Protein AF-A0A9E3NYI4-F1 (afdb_monomer_lite)

Radius of gyration: 29.71 Å; chains: 1; bounding box: 42×66×108 Å

Sequence (270 aa):
MGDVYQSSAKAARLYQGEVLSNVIERSAPWIRAEGDEGEFGLDEVVHPYAVIISQDCDLEQDARARSTPMDPAKRENATLRYVLIVVASEFEKATGFGGSDIKRRAKQNKDERFQFLAPVPAEDDALTVGVVPLVLDFKRFFSYRTDELLKAIERAETKRRTRLLSPYVEHLSDRFAFFFQRIGLPRDHHDIADGRGQPSTAGASATPKPGDGDAGTAKSPGTTIPAQTIRPTTTPGAPASPETPATTASAMGGVPESPRQDGDKDAPGS

Foldseek 3Di:
DDDFKAAPQDDLWDAQQWKKAFDWDWAFPPDDDPPPPDDRDTDIDTFRMKGWHPHRVLRVQQSVLVPDDDDPVVSVVRHDFWTKMFGKDQLVPDDDQPDPVSSVCLCVVNDLQKHKDDKAALNRWSNSPTGHIMMTGLVRMDIDGRVVVVVCCVVVSMDTTIGGDPPVSVVVNVSSVVSVPDDPDPDDPVVVVVPPPPPPPPDDDDDDDDDDDDDDDDDDDDDDDDDDDDDDDDDDDDDDDDDDDDDDDDDDDDDDDDDDDPDDDDDDDD

Secondary structure (DSSP, 8-state):
----EEE-TT-SS--TTEEEEEEEEEE--S-PPTT-----PPEEEEEEEEEE-S-HHHHHHHHHHHHS---HHHHHHHS-SEEEEEEEEETTT----SSHHHHHHHHTT-STTEEEEPPBPSTTSTTSS-B--EEEEEEEEEEEEHHHHHHHHHTTSSEEEEEEPTTHHHHHHHHHHHHHS----SS-THHHHT------------PPPP--------------PPP------PPPPPPPPPPPPP-------PPP-PPP----------

Structure (mmCIF, N/CA/C/O backbone):
data_AF-A0A9E3NYI4-F1
#
_entry.id   AF-A0A9E3NYI4-F1
#
loop_
_atom_site.group_PDB
_atom_site.id
_atom_site.type_symbol
_atom_site.label_atom_id
_atom_site.label_alt_id
_atom_site.label_comp_id
_atom_site.label_asym_id
_atom_site.label_entity_id
_atom_site.label_seq_id
_atom_site.pdbx_PDB_ins_code
_atom_site.Cartn_x
_atom_site.Cartn_y
_atom_site.Cartn_z
_atom_site.occupancy
_atom_site.B_iso_or_equiv
_atom_site.auth_seq_id
_atom_site.auth_comp_id
_atom_site.auth_asym_id
_atom_site.auth_atom_id
_atom_site.pdbx_PDB_model_num
ATOM 1 N N . MET A 1 1 ? -13.274 20.354 -5.767 1.00 52.69 1 MET A N 1
ATOM 2 C CA . MET A 1 1 ? -12.742 19.616 -4.601 1.00 52.69 1 MET A CA 1
ATOM 3 C C . MET A 1 1 ? -11.605 18.793 -5.174 1.00 52.69 1 MET A C 1
ATOM 5 O O . MET A 1 1 ? -11.856 18.184 -6.199 1.00 52.69 1 MET A O 1
ATOM 9 N N . GLY A 1 2 ? -10.369 18.931 -4.686 1.00 63.38 2 GLY A N 1
ATOM 10 C CA . GLY A 1 2 ? -9.226 18.261 -5.321 1.00 63.38 2 GLY A CA 1
ATOM 11 C C . GLY A 1 2 ? -9.397 16.745 -5.301 1.00 63.38 2 GLY A C 1
ATOM 12 O O . GLY A 1 2 ? -9.908 16.213 -4.313 1.00 63.38 2 GLY A O 1
ATOM 13 N N . ASP A 1 3 ? -9.004 16.083 -6.385 1.00 89.75 3 ASP A N 1
ATOM 14 C CA . ASP A 1 3 ? -9.096 14.632 -6.501 1.00 89.75 3 ASP A CA 1
ATOM 15 C C . ASP A 1 3 ? -8.161 13.996 -5.457 1.00 89.75 3 ASP A C 1
ATOM 17 O O . ASP A 1 3 ? -6.963 14.276 -5.418 1.00 89.75 3 ASP A O 1
ATOM 21 N N . VAL A 1 4 ? -8.718 13.191 -4.547 1.00 96.88 4 VAL A N 1
ATOM 22 C CA . VAL A 1 4 ? -7.948 12.469 -3.509 1.00 96.88 4 VAL A CA 1
ATOM 23 C C . VAL A 1 4 ? -7.304 11.218 -4.101 1.00 96.88 4 VAL A C 1
ATOM 25 O O . VAL A 1 4 ? -6.215 10.806 -3.695 1.00 96.88 4 VAL A O 1
ATOM 28 N N . TYR A 1 5 ? -8.007 10.616 -5.054 1.00 97.62 5 TYR A N 1
ATOM 29 C CA . TYR A 1 5 ? -7.720 9.316 -5.623 1.00 97.62 5 TYR A CA 1
ATOM 30 C C . TYR A 1 5 ? -7.599 9.411 -7.140 1.00 97.62 5 TYR A C 1
ATOM 32 O O . TYR A 1 5 ? -8.135 10.319 -7.768 1.00 97.62 5 TYR A O 1
ATOM 40 N N . GLN A 1 6 ? -6.893 8.452 -7.728 1.00 96.62 6 GLN A N 1
ATOM 41 C CA . GLN A 1 6 ? -6.860 8.243 -9.168 1.00 96.62 6 GLN A CA 1
ATOM 42 C C . GLN A 1 6 ? -6.809 6.751 -9.478 1.00 96.62 6 GLN A C 1
ATOM 44 O O . GLN A 1 6 ? -6.029 6.010 -8.882 1.00 96.62 6 GLN A O 1
ATOM 49 N N . SER A 1 7 ? -7.586 6.323 -10.471 1.00 96.75 7 SER A N 1
ATOM 50 C CA . SER A 1 7 ? -7.584 4.941 -10.953 1.00 96.75 7 SER A CA 1
ATOM 51 C C . SER A 1 7 ? -6.191 4.443 -11.361 1.00 96.75 7 SER A C 1
ATOM 53 O O . SER A 1 7 ? -5.444 5.123 -12.070 1.00 96.75 7 SER A O 1
ATOM 55 N N . SER A 1 8 ? -5.870 3.206 -10.968 1.00 95.12 8 SER A N 1
ATOM 56 C CA . SER A 1 8 ? -4.595 2.535 -11.277 1.00 95.12 8 SER A CA 1
ATOM 57 C C . SER A 1 8 ? -4.632 1.629 -12.519 1.00 95.12 8 SER A C 1
ATOM 59 O O . SER A 1 8 ? -3.673 0.899 -12.777 1.00 95.12 8 SER A O 1
ATOM 61 N N . ALA A 1 9 ? -5.718 1.640 -13.303 1.00 81.75 9 ALA A N 1
ATOM 62 C CA . ALA A 1 9 ? -6.036 0.603 -14.299 1.00 81.75 9 ALA A CA 1
ATOM 63 C C . ALA A 1 9 ? -4.971 0.349 -15.387 1.00 81.75 9 ALA A C 1
ATOM 65 O O . ALA A 1 9 ? -4.998 -0.694 -16.036 1.00 81.75 9 ALA A O 1
ATOM 66 N N . LYS A 1 10 ? -4.057 1.296 -15.632 1.00 69.50 10 LYS A N 1
ATOM 67 C CA . LYS A 1 10 ? -3.092 1.249 -16.750 1.00 69.50 10 LYS A CA 1
ATOM 68 C C . LYS A 1 10 ? -1.695 1.731 -16.378 1.00 69.50 10 LYS A C 1
ATOM 70 O O . LYS A 1 10 ? -0.932 2.176 -17.232 1.00 69.50 10 LYS A O 1
ATOM 75 N N . ALA A 1 11 ? -1.367 1.722 -15.096 1.00 76.25 11 ALA A N 1
ATOM 76 C CA . ALA A 1 11 ? -0.120 2.314 -14.661 1.00 76.25 11 ALA A CA 1
ATOM 77 C C . ALA A 1 11 ? 1.082 1.436 -15.077 1.00 76.25 11 ALA A C 1
ATOM 79 O O . ALA A 1 11 ? 1.126 0.245 -14.786 1.00 76.25 11 ALA A O 1
ATOM 80 N N . ALA A 1 12 ? 2.083 2.025 -15.731 1.00 84.94 12 ALA A N 1
ATOM 81 C CA . ALA A 1 12 ? 3.267 1.292 -16.199 1.00 84.94 12 ALA A CA 1
ATOM 82 C C . ALA A 1 12 ? 4.204 0.839 -15.059 1.00 84.94 12 ALA A C 1
ATOM 84 O O . ALA A 1 12 ? 5.065 -0.012 -15.258 1.00 84.94 12 ALA A O 1
ATOM 85 N N . ARG A 1 13 ? 4.039 1.418 -13.866 1.00 95.81 13 ARG A N 1
ATOM 86 C CA . ARG A 1 13 ? 4.834 1.146 -12.664 1.00 95.81 13 ARG A CA 1
ATOM 87 C C . ARG A 1 13 ? 3.963 1.127 -11.421 1.00 95.81 13 ARG A C 1
ATOM 89 O O . ARG A 1 13 ? 2.829 1.595 -11.482 1.00 95.81 13 ARG A O 1
ATOM 96 N N . LEU A 1 14 ? 4.502 0.641 -10.309 1.00 98.12 14 LEU A N 1
ATOM 97 C CA . LEU A 1 14 ? 3.909 0.807 -8.981 1.00 98.12 14 LEU A CA 1
ATOM 98 C C . LEU A 1 14 ? 4.049 2.264 -8.509 1.00 98.12 14 LEU A C 1
ATOM 100 O O . LEU A 1 14 ? 4.991 2.955 -8.909 1.00 98.12 14 LEU A O 1
ATOM 104 N N . TYR A 1 15 ? 3.125 2.717 -7.660 1.00 98.31 15 TYR A N 1
ATOM 105 C CA . TYR A 1 15 ? 3.142 4.062 -7.071 1.00 98.31 15 TYR A CA 1
ATOM 106 C C . TYR A 1 15 ? 3.081 4.013 -5.549 1.00 98.31 15 TYR A C 1
ATOM 108 O O . TYR A 1 15 ? 2.456 3.125 -4.967 1.00 98.31 15 TYR A O 1
ATOM 116 N N . GLN A 1 16 ? 3.680 5.009 -4.901 1.00 98.38 16 GLN A N 1
ATOM 117 C CA . GLN A 1 16 ? 3.457 5.217 -3.475 1.00 98.38 16 GLN A CA 1
ATOM 118 C C . GLN A 1 16 ? 1.979 5.563 -3.224 1.00 98.38 16 GLN A C 1
ATOM 120 O O . GLN A 1 16 ? 1.354 6.282 -4.003 1.00 98.38 16 GLN A O 1
ATOM 125 N N . GLY A 1 17 ? 1.401 5.032 -2.147 1.00 98.44 17 GLY A N 1
ATOM 126 C CA . GLY A 1 17 ? -0.011 5.229 -1.812 1.00 98.44 17 GLY A CA 1
ATOM 127 C C . GLY A 1 17 ? -0.979 4.457 -2.712 1.00 98.44 17 GLY A C 1
ATOM 128 O O . GLY A 1 17 ? -2.180 4.726 -2.694 1.00 98.44 17 GLY A O 1
ATOM 129 N N . GLU A 1 18 ? -0.480 3.513 -3.508 1.00 98.69 18 GLU A N 1
ATOM 130 C CA . GLU A 1 18 ? -1.311 2.658 -4.340 1.00 98.69 18 GLU A CA 1
ATOM 131 C C . GLU A 1 18 ? -2.004 1.561 -3.529 1.00 98.69 18 GLU A C 1
ATOM 133 O O . GLU A 1 18 ? -1.357 0.798 -2.813 1.00 98.69 18 GLU A O 1
ATOM 138 N N . VAL A 1 19 ? -3.323 1.466 -3.693 1.00 98.62 19 VAL A N 1
ATOM 139 C CA . VAL A 1 19 ? -4.188 0.448 -3.107 1.00 98.62 19 VAL A CA 1
ATOM 140 C C . VAL A 1 19 ? -4.259 -0.760 -4.037 1.00 98.62 19 VAL A C 1
ATOM 142 O O . VAL A 1 19 ? -4.701 -0.676 -5.188 1.00 98.62 19 VAL A O 1
ATOM 145 N N . LEU A 1 20 ? -3.881 -1.910 -3.493 1.00 98.69 20 LEU A N 1
ATOM 146 C CA . LEU A 1 20 ? -4.006 -3.225 -4.104 1.00 98.69 20 LEU A CA 1
ATOM 147 C C . LEU A 1 20 ? -5.075 -4.037 -3.370 1.00 98.69 20 LEU A C 1
ATOM 149 O O . LEU A 1 20 ? -5.299 -3.844 -2.175 1.00 98.69 20 LEU A O 1
ATOM 153 N N . SER A 1 21 ? -5.708 -4.975 -4.067 1.00 98.56 21 SER A N 1
ATOM 154 C CA . SER A 1 21 ? -6.565 -5.998 -3.461 1.00 98.56 21 SER A CA 1
ATOM 155 C C . SER A 1 21 ? -6.079 -7.401 -3.792 1.00 98.56 21 SER A C 1
ATOM 157 O O . SER A 1 21 ? -5.538 -7.609 -4.880 1.00 98.56 21 SER A O 1
ATOM 159 N N . ASN A 1 22 ? -6.337 -8.347 -2.886 1.00 98.38 22 ASN A N 1
ATOM 160 C CA . ASN A 1 22 ? -5.893 -9.744 -2.968 1.00 98.38 22 ASN A CA 1
ATOM 161 C C . ASN A 1 22 ? -4.361 -9.869 -3.042 1.00 98.38 22 ASN A C 1
ATOM 163 O O . ASN A 1 22 ? -3.811 -10.461 -3.970 1.00 98.38 22 ASN A O 1
ATOM 167 N N . VAL A 1 23 ? -3.658 -9.266 -2.081 1.00 98.38 23 VAL A N 1
ATOM 168 C CA . VAL A 1 23 ? -2.198 -9.408 -1.962 1.00 98.38 23 VAL A CA 1
ATOM 169 C C . VAL A 1 23 ? -1.896 -10.664 -1.151 1.00 98.38 23 VAL A C 1
ATOM 171 O O . VAL A 1 23 ? -2.407 -10.803 -0.043 1.00 98.38 23 VAL A O 1
ATOM 174 N N . ILE A 1 24 ? -1.081 -11.572 -1.689 1.00 98.00 24 ILE A N 1
ATOM 175 C CA . ILE A 1 24 ? -0.762 -12.858 -1.052 1.00 98.00 24 ILE A CA 1
ATOM 176 C C . ILE A 1 24 ? 0.604 -12.760 -0.375 1.00 98.00 24 ILE A C 1
ATOM 178 O O . ILE A 1 24 ? 1.637 -12.780 -1.036 1.00 98.00 24 ILE A O 1
ATOM 182 N N . GLU A 1 25 ? 0.624 -12.648 0.948 1.00 96.56 25 GLU A N 1
ATOM 183 C CA . GLU A 1 25 ? 1.857 -12.739 1.725 1.00 96.56 25 GLU A CA 1
ATOM 184 C C . GLU A 1 25 ? 2.241 -14.210 1.895 1.00 96.56 25 GLU A C 1
ATOM 186 O O . GLU A 1 25 ? 1.442 -15.008 2.382 1.00 96.56 25 GLU A O 1
ATOM 191 N N . ARG A 1 26 ? 3.465 -14.566 1.496 1.00 93.81 26 ARG A N 1
ATOM 192 C CA . ARG A 1 26 ? 4.038 -15.897 1.720 1.00 93.81 26 ARG A CA 1
ATOM 193 C C . ARG A 1 26 ? 5.094 -15.800 2.804 1.00 93.81 26 ARG A C 1
ATOM 195 O O . ARG A 1 26 ? 6.063 -15.058 2.645 1.00 93.81 26 ARG A O 1
ATOM 202 N N . SER A 1 27 ? 4.930 -16.557 3.879 1.00 90.38 27 SER A N 1
ATOM 203 C CA . SER A 1 27 ? 5.895 -16.607 4.976 1.00 90.38 27 SER A CA 1
ATOM 204 C C . SER A 1 27 ? 6.292 -18.046 5.279 1.00 90.38 27 SER A C 1
ATOM 206 O O . SER A 1 27 ? 5.476 -18.959 5.186 1.00 90.38 27 SER A O 1
ATOM 208 N N . ALA A 1 28 ? 7.564 -18.259 5.606 1.00 86.19 28 ALA A N 1
ATOM 209 C CA . ALA A 1 28 ? 8.011 -19.544 6.120 1.00 86.19 28 ALA A CA 1
ATOM 210 C C . ALA A 1 28 ? 7.784 -19.575 7.643 1.00 86.19 28 ALA A C 1
ATOM 212 O O . ALA A 1 28 ? 8.118 -18.589 8.314 1.00 86.19 28 ALA A O 1
ATOM 213 N N . PRO A 1 29 ? 7.264 -20.676 8.210 1.00 80.88 29 PRO A N 1
ATOM 214 C CA . PRO A 1 29 ? 7.127 -20.807 9.654 1.00 80.88 29 PRO A CA 1
ATOM 215 C C . PRO A 1 29 ? 8.505 -20.721 10.328 1.00 80.88 29 PRO A C 1
ATOM 217 O O . PRO A 1 29 ? 9.466 -21.369 9.916 1.00 80.88 29 PRO A O 1
ATOM 220 N N . TRP A 1 30 ? 8.604 -19.885 11.366 1.00 70.75 30 TRP A N 1
ATOM 221 C CA . TRP A 1 30 ? 9.880 -19.487 11.984 1.00 70.75 30 TRP A CA 1
ATOM 222 C C . TRP A 1 30 ? 10.557 -20.588 12.813 1.00 70.75 30 TRP A C 1
ATOM 224 O O . TRP A 1 30 ? 11.744 -20.487 13.112 1.00 70.75 30 TRP A O 1
ATOM 234 N N . ILE A 1 31 ? 9.819 -21.620 13.230 1.00 71.50 31 ILE A N 1
ATOM 235 C CA . ILE A 1 31 ? 10.326 -22.670 14.118 1.00 71.50 31 ILE A CA 1
ATOM 236 C C . ILE A 1 31 ? 9.797 -24.014 13.632 1.00 71.50 31 ILE A C 1
ATOM 238 O O . ILE A 1 31 ? 8.591 -24.252 13.656 1.00 71.50 31 ILE A O 1
ATOM 242 N N . ARG A 1 32 ? 10.711 -24.909 13.249 1.00 64.06 32 ARG A N 1
ATOM 243 C CA . ARG A 1 32 ? 10.443 -26.347 13.287 1.00 64.06 32 ARG A CA 1
ATOM 244 C C . ARG A 1 32 ? 10.808 -26.864 14.666 1.00 64.06 32 ARG A C 1
ATOM 246 O O . ARG A 1 32 ? 11.840 -26.477 15.215 1.00 64.06 32 ARG A O 1
ATOM 253 N N . ALA A 1 33 ? 9.980 -27.746 15.213 1.00 67.62 33 ALA A N 1
ATOM 254 C CA . ALA A 1 33 ? 10.455 -28.603 16.284 1.00 67.62 33 ALA A CA 1
ATOM 255 C C . ALA A 1 33 ? 11.594 -29.477 15.731 1.00 67.62 33 ALA A C 1
ATOM 257 O O . ALA A 1 33 ? 11.547 -29.923 14.581 1.00 67.62 33 ALA A O 1
ATOM 258 N N . GLU A 1 34 ? 12.635 -29.683 16.531 1.00 73.38 34 GLU A N 1
ATOM 259 C CA . GLU A 1 34 ? 13.742 -30.573 16.184 1.00 73.38 34 GLU A CA 1
ATOM 260 C C . GLU A 1 34 ? 13.172 -31.974 15.872 1.00 73.38 34 GLU A C 1
ATOM 262 O O . GLU A 1 34 ? 12.470 -32.552 16.702 1.00 73.38 34 GLU A O 1
ATOM 267 N N . GLY A 1 35 ? 13.405 -32.486 14.656 1.00 74.69 35 GLY A N 1
ATOM 268 C CA . GLY A 1 35 ? 12.874 -33.777 14.190 1.00 74.69 35 GLY A CA 1
ATOM 269 C C . GLY A 1 35 ? 11.664 -33.718 13.247 1.00 74.69 35 GLY A C 1
ATOM 270 O O . GLY A 1 35 ? 11.184 -34.770 12.831 1.00 74.69 35 GLY A O 1
ATOM 271 N N . ASP A 1 36 ? 11.179 -32.529 12.873 1.00 75.19 36 ASP A N 1
ATOM 272 C CA . ASP A 1 36 ? 10.127 -32.403 11.858 1.00 75.19 36 ASP A CA 1
ATOM 273 C C . ASP A 1 36 ? 10.714 -32.505 10.431 1.00 75.19 36 ASP A C 1
ATOM 275 O O . ASP A 1 36 ? 11.160 -31.518 9.830 1.00 75.19 36 ASP A O 1
ATOM 279 N N . GLU A 1 37 ? 10.755 -33.735 9.903 1.00 73.56 37 GLU A N 1
ATOM 280 C CA . GLU A 1 37 ? 11.173 -34.063 8.527 1.00 73.56 37 GLU A CA 1
ATOM 281 C C . GLU A 1 37 ? 10.133 -33.663 7.456 1.00 73.56 37 GLU A C 1
ATOM 283 O O . GLU A 1 37 ? 10.318 -33.962 6.277 1.00 73.56 37 GLU A O 1
ATOM 288 N N . GLY A 1 38 ? 9.042 -32.977 7.826 1.00 72.88 38 GLY A N 1
ATOM 289 C CA . GLY A 1 38 ? 8.001 -32.557 6.884 1.00 72.88 38 GLY A CA 1
ATOM 290 C C . GLY A 1 38 ? 8.502 -31.658 5.742 1.00 72.88 38 GLY A C 1
ATOM 291 O O . GLY A 1 38 ? 9.536 -30.987 5.844 1.00 72.88 38 GLY A O 1
ATOM 292 N N . GLU A 1 39 ? 7.752 -31.601 4.637 1.00 73.12 39 GLU A N 1
ATOM 293 C CA . GLU A 1 39 ? 8.003 -30.660 3.534 1.00 73.12 39 GLU A CA 1
ATOM 294 C C . GLU A 1 39 ? 7.946 -29.202 4.033 1.00 73.12 39 GLU A C 1
ATOM 296 O O . GLU A 1 39 ? 7.210 -28.868 4.965 1.00 73.12 39 GLU A O 1
ATOM 301 N N . PHE A 1 40 ? 8.767 -28.314 3.461 1.00 75.38 40 PHE A N 1
ATOM 302 C CA . PHE A 1 40 ? 8.725 -26.882 3.779 1.00 75.38 40 PHE A CA 1
ATOM 303 C C . PHE A 1 40 ? 7.420 -26.275 3.253 1.00 75.38 40 PHE A C 1
ATOM 305 O O . PHE A 1 40 ? 7.355 -25.812 2.117 1.00 75.38 40 PHE A O 1
ATOM 312 N N . GLY A 1 41 ? 6.379 -26.287 4.088 1.00 81.62 41 GLY A N 1
ATOM 313 C CA . GLY A 1 41 ? 5.152 -25.540 3.841 1.00 81.62 41 GLY A CA 1
ATOM 314 C C . GLY A 1 41 ? 5.418 -24.038 3.913 1.00 81.62 41 GLY A C 1
ATOM 315 O O . GLY A 1 41 ? 6.084 -23.561 4.833 1.00 81.62 41 GLY A O 1
ATOM 316 N N . LEU A 1 42 ? 4.911 -23.298 2.930 1.00 89.69 42 LEU A N 1
ATOM 317 C CA . LEU A 1 42 ? 4.785 -21.847 3.012 1.00 89.69 42 LEU A CA 1
ATOM 318 C C . LEU A 1 42 ? 3.388 -21.529 3.539 1.00 89.69 42 LEU A C 1
ATOM 320 O O . LEU A 1 42 ? 2.401 -22.016 2.989 1.00 89.69 42 LEU A O 1
ATOM 324 N N . ASP A 1 43 ? 3.314 -20.695 4.571 1.00 91.62 43 ASP A N 1
ATOM 325 C CA . ASP A 1 43 ? 2.053 -20.118 5.011 1.00 91.62 43 ASP A CA 1
ATOM 326 C C . ASP A 1 43 ? 1.678 -18.997 4.042 1.00 91.62 43 ASP A C 1
ATOM 328 O O . ASP A 1 43 ? 2.437 -18.039 3.856 1.00 91.62 43 ASP A O 1
ATOM 332 N N . GLU A 1 44 ? 0.508 -19.119 3.418 1.00 95.25 44 GLU A N 1
ATOM 333 C CA . GLU A 1 44 ? -0.063 -18.078 2.568 1.00 95.25 44 GLU A CA 1
ATOM 334 C C . GLU A 1 44 ? -1.155 -17.316 3.325 1.00 95.25 44 GLU A C 1
ATOM 336 O O . GLU A 1 44 ? -2.138 -17.891 3.797 1.00 95.25 44 GLU A O 1
ATOM 341 N N . VAL A 1 45 ? -1.008 -15.995 3.406 1.00 96.19 45 VAL A N 1
ATOM 342 C CA . VAL A 1 45 ? -2.000 -15.090 3.986 1.00 96.19 45 VAL A CA 1
ATOM 343 C C . VAL A 1 45 ? -2.502 -14.151 2.898 1.00 96.19 45 VAL A C 1
ATOM 345 O O . VAL A 1 45 ? -1.753 -13.341 2.354 1.00 96.19 45 VAL A O 1
ATOM 348 N N . VAL A 1 46 ? -3.795 -14.237 2.584 1.00 97.75 46 VAL A N 1
ATOM 349 C CA . VAL A 1 46 ? -4.434 -13.338 1.617 1.00 97.75 46 VAL A CA 1
ATOM 350 C C . VAL A 1 46 ? -4.923 -12.083 2.330 1.00 97.75 46 VAL A C 1
ATOM 352 O O . VAL A 1 46 ? -5.839 -12.130 3.153 1.00 97.75 46 VAL A O 1
ATOM 355 N N . HIS A 1 47 ? -4.348 -10.940 1.972 1.00 97.94 47 HIS A N 1
ATOM 356 C CA . HIS A 1 47 ? -4.777 -9.629 2.444 1.00 97.94 47 HIS A CA 1
ATOM 357 C C . HIS A 1 47 ? -5.822 -9.048 1.485 1.00 97.94 47 HIS A C 1
ATOM 359 O O . HIS A 1 47 ? -5.508 -8.820 0.310 1.00 97.94 47 HIS A O 1
ATOM 365 N N . PRO A 1 48 ? -7.057 -8.764 1.953 1.00 97.81 48 PRO A N 1
ATOM 366 C CA . PRO A 1 48 ? -8.102 -8.197 1.102 1.00 97.81 48 PRO A CA 1
ATOM 367 C C . PRO A 1 48 ? -7.682 -6.874 0.465 1.00 97.81 48 PRO A C 1
ATOM 369 O O . PRO A 1 48 ? -7.983 -6.636 -0.702 1.00 97.81 48 PRO A O 1
ATOM 372 N N . TYR A 1 49 ? -6.952 -6.053 1.225 1.00 98.62 49 TYR A N 1
ATOM 373 C CA . TYR A 1 49 ? -6.383 -4.795 0.772 1.00 98.62 49 TYR A CA 1
ATOM 374 C C . TYR A 1 49 ? -4.971 -4.606 1.317 1.00 98.62 49 TYR A C 1
ATOM 376 O O . TYR A 1 49 ? -4.656 -5.006 2.439 1.00 98.62 49 TYR A O 1
ATOM 384 N N . ALA A 1 50 ? -4.134 -3.936 0.537 1.00 98.56 50 ALA A N 1
ATOM 385 C CA . ALA A 1 50 ? -2.824 -3.492 0.978 1.00 98.56 50 ALA A CA 1
ATOM 386 C C . ALA A 1 50 ? -2.438 -2.191 0.266 1.00 98.56 50 ALA A C 1
ATOM 388 O O . ALA A 1 50 ? -2.962 -1.899 -0.810 1.00 98.56 50 ALA A O 1
ATOM 389 N N . VAL A 1 51 ? -1.543 -1.410 0.868 1.00 98.75 51 VAL A N 1
ATOM 390 C CA . VAL A 1 51 ? -1.084 -0.128 0.323 1.00 98.75 51 VAL A CA 1
ATOM 391 C C . VAL A 1 51 ? 0.431 -0.115 0.202 1.00 98.75 51 VAL A C 1
ATOM 393 O O . VAL A 1 51 ? 1.132 -0.456 1.155 1.00 98.75 51 VAL A O 1
ATOM 396 N N . ILE A 1 52 ? 0.937 0.294 -0.960 1.00 98.75 52 ILE A N 1
ATOM 397 C CA . ILE A 1 52 ? 2.375 0.462 -1.196 1.00 98.75 52 ILE A CA 1
ATOM 398 C C . ILE A 1 52 ? 2.860 1.730 -0.489 1.00 98.75 52 ILE A C 1
ATOM 400 O O . ILE A 1 52 ? 2.321 2.813 -0.707 1.00 98.75 52 ILE A O 1
ATOM 404 N N . ILE A 1 53 ? 3.895 1.603 0.340 1.00 98.56 53 ILE A N 1
ATOM 405 C CA . ILE A 1 53 ? 4.492 2.715 1.099 1.00 98.56 53 ILE A CA 1
ATOM 406 C C . ILE A 1 53 ? 5.913 3.056 0.640 1.00 98.56 53 ILE A C 1
ATOM 408 O O . ILE A 1 53 ? 6.392 4.147 0.951 1.00 98.56 53 ILE A O 1
ATOM 412 N N . SER A 1 54 ? 6.568 2.176 -0.128 1.00 98.50 54 SER A N 1
ATOM 413 C CA . SER A 1 54 ? 7.851 2.483 -0.778 1.00 98.50 54 SER A CA 1
ATOM 414 C C . SER A 1 54 ? 7.826 3.850 -1.464 1.00 98.50 54 SER A C 1
ATOM 416 O O . SER A 1 54 ? 6.826 4.211 -2.084 1.00 98.50 54 SER A O 1
ATOM 418 N N . GLN A 1 55 ? 8.930 4.590 -1.346 1.00 97.56 55 GLN A N 1
ATOM 419 C CA . GLN A 1 55 ? 9.044 5.946 -1.877 1.00 97.56 55 GLN A CA 1
ATOM 420 C C . GLN A 1 55 ? 8.857 5.960 -3.395 1.00 97.56 55 GLN A C 1
ATOM 422 O O . GLN A 1 55 ? 9.367 5.093 -4.106 1.00 97.56 55 GLN A O 1
ATOM 427 N N . ASP A 1 56 ? 8.138 6.964 -3.900 1.00 97.75 56 ASP A N 1
ATOM 428 C CA . ASP A 1 56 ? 7.785 7.015 -5.320 1.00 97.75 56 ASP A CA 1
ATOM 429 C C . ASP A 1 56 ? 9.015 7.139 -6.238 1.00 97.75 56 ASP A C 1
ATOM 431 O O . ASP A 1 56 ? 9.022 6.560 -7.323 1.00 97.75 56 ASP A O 1
ATOM 435 N N . CYS A 1 57 ? 10.082 7.811 -5.783 1.00 97.69 57 CYS A N 1
ATOM 436 C CA . CYS A 1 57 ? 11.344 7.916 -6.520 1.00 97.69 57 CYS A CA 1
ATOM 437 C C . CYS A 1 57 ? 12.024 6.555 -6.728 1.00 97.69 57 CYS A C 1
ATOM 439 O O . CYS A 1 57 ? 12.502 6.275 -7.828 1.00 97.69 57 CYS A O 1
ATOM 441 N N . ASP A 1 58 ? 12.005 5.686 -5.713 1.00 98.12 58 ASP A N 1
ATOM 442 C CA . ASP A 1 58 ? 12.590 4.345 -5.791 1.00 98.12 58 ASP A CA 1
ATOM 443 C C . ASP A 1 58 ? 11.776 3.457 -6.736 1.00 98.12 58 ASP A C 1
ATOM 445 O O . ASP A 1 58 ? 12.333 2.724 -7.554 1.00 98.12 58 ASP A O 1
ATOM 449 N N . LEU A 1 59 ? 10.443 3.553 -6.665 1.00 98.25 59 LEU A N 1
ATOM 450 C CA . LEU A 1 59 ? 9.526 2.825 -7.547 1.00 98.25 59 LEU A CA 1
ATOM 451 C C . LEU A 1 59 ? 9.660 3.273 -9.006 1.00 98.25 59 LEU A C 1
ATOM 453 O O . LEU A 1 59 ? 9.591 2.460 -9.930 1.00 98.25 59 LEU A O 1
ATOM 457 N N . GLU A 1 60 ? 9.853 4.570 -9.234 1.00 97.81 60 GLU A N 1
ATOM 458 C CA . GLU A 1 60 ? 10.102 5.102 -10.565 1.00 97.81 60 GLU A CA 1
ATOM 459 C C . GLU A 1 60 ? 11.458 4.642 -11.111 1.00 97.81 60 GLU A C 1
ATOM 461 O O . GLU A 1 60 ? 11.535 4.204 -12.262 1.00 97.81 60 GLU A O 1
ATOM 466 N N . GLN A 1 61 ? 12.517 4.695 -10.299 1.00 97.38 61 GLN A N 1
ATOM 467 C CA . GLN A 1 61 ? 13.836 4.194 -10.677 1.00 97.38 61 GLN A CA 1
ATOM 468 C C . GLN A 1 61 ? 13.796 2.695 -11.005 1.00 97.38 61 GLN A C 1
ATOM 470 O O . GLN A 1 61 ? 14.340 2.288 -12.033 1.00 97.38 61 GLN A O 1
ATOM 475 N N . ASP A 1 62 ? 13.105 1.890 -10.193 1.00 98.06 62 ASP A N 1
ATOM 476 C CA . ASP A 1 62 ? 12.906 0.460 -10.439 1.00 98.06 62 ASP A CA 1
ATOM 477 C C . ASP A 1 62 ? 12.231 0.211 -11.795 1.00 98.06 62 ASP A C 1
ATOM 479 O O . ASP A 1 62 ? 12.729 -0.568 -12.611 1.00 98.06 62 ASP A O 1
ATOM 483 N N . ALA A 1 63 ? 11.148 0.929 -12.095 1.00 97.56 63 ALA A N 1
ATOM 484 C CA . ALA A 1 63 ? 10.449 0.800 -13.370 1.00 97.56 63 ALA A CA 1
ATOM 485 C C . ALA A 1 63 ? 11.332 1.170 -14.575 1.00 97.56 63 ALA A C 1
ATOM 487 O O . ALA A 1 63 ? 11.332 0.472 -15.598 1.00 97.56 63 ALA A O 1
ATOM 488 N N . ARG A 1 64 ? 12.130 2.241 -14.456 1.00 97.38 64 ARG A N 1
ATOM 489 C CA . ARG A 1 64 ? 13.109 2.629 -15.486 1.00 97.38 64 ARG A CA 1
ATOM 490 C C . ARG A 1 64 ? 14.183 1.554 -15.666 1.00 97.38 64 ARG A C 1
ATOM 492 O O . ARG A 1 64 ? 14.502 1.193 -16.799 1.00 97.38 64 ARG A O 1
ATOM 499 N N . ALA A 1 65 ? 14.702 0.989 -14.578 1.00 96.88 65 ALA A N 1
ATOM 500 C CA . ALA A 1 65 ? 15.708 -0.069 -14.630 1.00 96.88 65 ALA A CA 1
ATOM 501 C C . ALA A 1 65 ? 15.174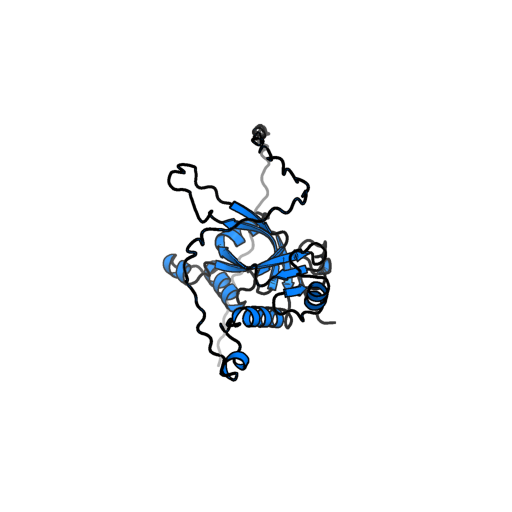 -1.367 -15.266 1.00 96.88 65 ALA A C 1
ATOM 503 O O . ALA A 1 65 ? 15.888 -2.033 -16.017 1.00 96.88 65 ALA A O 1
ATOM 504 N N . ARG A 1 66 ? 13.905 -1.716 -15.022 1.00 95.44 66 ARG A N 1
ATOM 505 C CA . ARG A 1 66 ? 13.261 -2.898 -15.623 1.00 95.44 66 ARG A CA 1
ATOM 506 C C . ARG A 1 66 ? 12.993 -2.746 -17.117 1.00 95.44 66 ARG A C 1
ATOM 508 O O . ARG A 1 66 ? 13.096 -3.728 -17.846 1.00 95.44 66 ARG A O 1
ATOM 515 N N . SER A 1 67 ? 12.660 -1.538 -17.566 1.00 95.50 67 SER A N 1
ATOM 516 C CA . SER A 1 67 ? 12.359 -1.247 -18.976 1.00 95.50 67 SER A CA 1
ATOM 517 C C . SER A 1 67 ? 13.604 -0.979 -19.826 1.00 95.50 67 SER A C 1
ATOM 519 O O . SER A 1 67 ? 13.568 -1.161 -21.041 1.00 95.50 67 SER A O 1
ATOM 521 N N . THR A 1 68 ? 14.723 -0.595 -19.208 1.00 96.56 68 THR A N 1
ATOM 522 C CA . THR A 1 68 ? 15.967 -0.296 -19.925 1.00 96.56 68 THR A CA 1
ATOM 523 C C . THR A 1 68 ? 16.762 -1.581 -20.226 1.00 96.56 68 THR A C 1
ATOM 525 O O . THR A 1 68 ? 17.040 -2.379 -19.317 1.00 96.56 68 THR A O 1
ATOM 528 N N . PRO A 1 69 ? 17.185 -1.811 -21.485 1.00 96.69 69 PRO A N 1
ATOM 529 C CA . PRO A 1 69 ? 18.132 -2.872 -21.813 1.00 96.69 69 PRO A CA 1
ATOM 530 C C . PRO A 1 69 ? 19.461 -2.641 -21.088 1.00 96.69 69 PRO A C 1
ATOM 532 O O . PRO A 1 69 ? 20.115 -1.618 -21.273 1.00 96.69 69 PRO A O 1
ATOM 535 N N . MET A 1 70 ? 19.864 -3.585 -20.243 1.00 96.19 70 MET A N 1
ATOM 536 C CA . MET A 1 70 ? 21.127 -3.522 -19.516 1.00 96.19 70 MET A CA 1
ATOM 537 C C . MET A 1 70 ? 21.626 -4.926 -19.192 1.00 96.19 70 MET A C 1
ATOM 539 O O . MET A 1 70 ? 20.859 -5.891 -19.224 1.00 96.19 70 MET A O 1
ATOM 543 N N . ASP A 1 71 ? 22.912 -5.014 -18.868 1.00 97.25 71 ASP A N 1
ATOM 544 C CA . ASP A 1 71 ? 23.540 -6.237 -18.377 1.00 97.25 71 ASP A CA 1
ATOM 545 C C . ASP A 1 71 ? 22.812 -6.780 -17.122 1.00 97.25 71 ASP A C 1
ATOM 547 O O . ASP A 1 71 ? 22.441 -5.979 -16.254 1.00 97.25 71 ASP A O 1
ATOM 551 N N . PRO A 1 72 ? 22.601 -8.107 -16.991 1.00 95.25 72 PRO A N 1
ATOM 552 C CA . PRO A 1 72 ? 21.875 -8.691 -15.863 1.00 95.25 72 PRO A CA 1
ATOM 553 C C . PRO A 1 72 ? 22.419 -8.306 -14.482 1.00 95.25 72 PRO A C 1
ATOM 555 O O . PRO A 1 72 ? 21.625 -8.009 -13.591 1.00 95.25 72 PRO A O 1
ATOM 558 N N . ALA A 1 73 ? 23.743 -8.235 -14.306 1.00 94.69 73 ALA A N 1
ATOM 559 C CA . ALA A 1 73 ? 24.340 -7.881 -13.018 1.00 94.69 73 ALA A CA 1
ATOM 560 C C . ALA A 1 73 ? 24.117 -6.399 -12.681 1.00 94.69 73 ALA A C 1
ATOM 562 O O . ALA A 1 73 ? 23.897 -6.030 -11.526 1.00 94.69 73 ALA A O 1
ATOM 563 N N . LYS A 1 74 ? 24.116 -5.524 -13.694 1.00 95.44 74 LYS A N 1
ATOM 564 C CA . LYS A 1 74 ? 23.728 -4.116 -13.508 1.00 95.44 74 LYS A CA 1
ATOM 565 C C . LYS A 1 74 ? 22.246 -3.984 -13.170 1.00 95.44 74 LYS A C 1
ATOM 567 O O . LYS A 1 74 ? 21.903 -3.183 -12.305 1.00 95.44 74 LYS A O 1
ATOM 572 N N . ARG A 1 75 ? 21.382 -4.783 -13.808 1.00 95.06 75 ARG A N 1
ATOM 573 C CA . ARG A 1 75 ? 19.938 -4.782 -13.539 1.00 95.06 75 ARG A CA 1
ATOM 574 C C . ARG A 1 75 ? 19.629 -5.158 -12.106 1.00 95.06 75 ARG A C 1
ATOM 576 O O . ARG A 1 75 ? 18.860 -4.451 -11.471 1.00 95.06 75 ARG A O 1
ATOM 583 N N . GLU A 1 76 ? 20.245 -6.218 -11.598 1.00 93.25 76 GLU A N 1
ATOM 584 C CA . GLU A 1 76 ? 20.017 -6.672 -10.226 1.00 93.25 76 GLU A CA 1
ATOM 585 C C . GLU A 1 76 ? 20.289 -5.561 -9.201 1.00 93.25 76 GLU A C 1
ATOM 587 O O . GLU A 1 76 ? 19.484 -5.355 -8.297 1.00 93.25 76 GLU A O 1
ATOM 592 N N . ASN A 1 77 ? 21.354 -4.780 -9.405 1.00 94.62 77 ASN A N 1
ATOM 593 C CA . ASN A 1 77 ? 21.705 -3.650 -8.541 1.00 94.62 77 ASN A CA 1
ATOM 594 C C . ASN A 1 77 ? 20.837 -2.399 -8.761 1.00 94.62 77 ASN A C 1
ATOM 596 O O . ASN A 1 77 ? 20.730 -1.563 -7.868 1.00 94.62 77 ASN A O 1
ATOM 600 N N . ALA A 1 78 ? 20.253 -2.238 -9.950 1.00 95.75 78 ALA A N 1
ATOM 601 C CA . ALA A 1 78 ? 19.441 -1.075 -10.304 1.00 95.75 78 ALA A CA 1
ATOM 602 C C . ALA A 1 78 ? 17.948 -1.246 -9.974 1.00 95.75 78 ALA A C 1
ATOM 604 O O . ALA A 1 78 ? 17.225 -0.254 -9.912 1.00 95.75 78 ALA A O 1
ATOM 605 N N . THR A 1 79 ? 17.477 -2.484 -9.794 1.00 97.56 79 THR A N 1
ATOM 606 C CA . THR A 1 79 ? 16.079 -2.783 -9.463 1.00 97.56 79 THR A CA 1
ATOM 607 C C . THR A 1 79 ? 15.843 -2.870 -7.963 1.00 97.56 79 THR A C 1
ATOM 609 O O . THR A 1 79 ? 16.649 -3.414 -7.210 1.00 97.56 79 THR A O 1
ATOM 612 N N . LEU A 1 80 ? 14.672 -2.417 -7.534 1.00 97.81 80 LEU A N 1
ATOM 613 C CA . LEU A 1 80 ? 14.198 -2.570 -6.173 1.00 97.81 80 LEU A CA 1
ATOM 614 C C . LEU A 1 80 ? 13.771 -4.026 -5.951 1.00 97.81 80 LEU A C 1
ATOM 616 O O . LEU A 1 80 ? 12.800 -4.506 -6.542 1.00 97.81 80 LEU A O 1
ATOM 620 N N . ARG A 1 81 ? 14.490 -4.744 -5.084 1.00 97.81 81 ARG A N 1
ATOM 621 C CA . ARG A 1 81 ? 14.216 -6.164 -4.803 1.00 97.81 81 ARG A CA 1
ATOM 622 C C . ARG A 1 81 ? 12.909 -6.381 -4.039 1.00 97.81 81 ARG A C 1
ATOM 624 O O . ARG A 1 81 ? 12.214 -7.362 -4.298 1.00 97.81 81 ARG A O 1
ATOM 631 N N . TYR A 1 82 ? 12.584 -5.472 -3.123 1.00 98.38 82 TYR A N 1
ATOM 632 C CA . TYR A 1 82 ? 11.380 -5.541 -2.304 1.00 98.38 82 TYR A CA 1
ATOM 633 C C . TYR A 1 82 ? 10.671 -4.193 -2.243 1.00 98.38 82 TYR A C 1
ATOM 635 O O . TYR A 1 82 ? 11.313 -3.168 -2.030 1.00 98.38 82 TYR A O 1
ATOM 643 N N . VAL A 1 83 ? 9.346 -4.217 -2.328 1.00 98.44 83 VAL A N 1
ATOM 644 C CA . VAL A 1 83 ? 8.492 -3.078 -1.986 1.00 98.44 83 VAL A CA 1
ATOM 645 C C . VAL A 1 83 ? 7.966 -3.216 -0.564 1.00 98.44 83 VAL A C 1
ATOM 647 O O . VAL A 1 83 ? 7.758 -4.323 -0.068 1.00 98.44 83 VAL A O 1
ATOM 650 N N . LEU A 1 84 ? 7.739 -2.085 0.092 1.00 98.50 84 LEU A N 1
ATOM 651 C CA . LEU A 1 84 ? 7.145 -2.013 1.416 1.00 98.50 84 LEU A CA 1
ATOM 652 C C . LEU A 1 84 ? 5.633 -1.870 1.292 1.00 98.50 84 LEU A C 1
ATOM 654 O O . LEU A 1 84 ? 5.145 -0.967 0.606 1.00 98.50 84 LEU A O 1
ATOM 658 N N . ILE A 1 85 ? 4.904 -2.747 1.972 1.00 98.56 85 ILE A N 1
ATOM 659 C CA . ILE A 1 85 ? 3.447 -2.803 1.935 1.00 98.56 85 ILE A CA 1
ATOM 660 C C . ILE A 1 85 ? 2.902 -2.701 3.355 1.00 98.56 85 ILE A C 1
ATOM 662 O O . ILE A 1 85 ? 3.388 -3.369 4.265 1.00 98.56 85 ILE A O 1
ATOM 666 N N . VAL A 1 86 ? 1.860 -1.893 3.535 1.00 98.62 86 VAL A N 1
ATOM 667 C CA . VAL A 1 86 ? 1.046 -1.862 4.754 1.00 98.62 86 VAL A CA 1
ATOM 668 C C . VAL A 1 86 ? -0.277 -2.566 4.494 1.00 98.62 86 VAL A C 1
ATOM 670 O O . VAL A 1 86 ? -0.960 -2.291 3.506 1.00 98.62 86 VAL A O 1
ATOM 673 N N . VAL A 1 87 ? -0.657 -3.466 5.398 1.00 98.38 87 VAL A N 1
ATOM 674 C CA . VAL A 1 87 ? -1.943 -4.161 5.343 1.00 98.38 87 VAL A CA 1
ATOM 675 C C . VAL A 1 87 ? -3.067 -3.167 5.613 1.00 98.38 87 VAL A C 1
ATOM 677 O O . VAL A 1 87 ? -3.031 -2.405 6.584 1.00 98.38 87 VAL A O 1
ATOM 680 N N . ALA A 1 88 ? -4.096 -3.216 4.771 1.00 98.31 88 ALA A N 1
ATOM 681 C CA . ALA A 1 88 ? -5.314 -2.448 4.945 1.00 98.31 88 ALA A CA 1
ATOM 682 C C . ALA A 1 88 ? -6.506 -3.380 5.183 1.00 98.31 88 ALA A C 1
ATOM 684 O O . ALA A 1 88 ? -6.560 -4.524 4.734 1.00 98.31 88 ALA A O 1
ATOM 685 N N . SER A 1 89 ? -7.486 -2.900 5.933 1.00 98.19 89 SER A N 1
ATOM 686 C CA . SER A 1 89 ? -8.728 -3.624 6.200 1.00 98.19 89 SER A CA 1
ATOM 687 C C . SER A 1 89 ? -9.911 -2.686 6.051 1.00 98.19 89 SER A C 1
ATOM 689 O O . SER A 1 89 ? -9.779 -1.478 6.240 1.00 98.19 89 SER A O 1
ATOM 691 N N . GLU A 1 90 ? -11.080 -3.233 5.728 1.00 98.25 90 GLU A N 1
ATOM 692 C CA . GLU A 1 90 ? -12.312 -2.447 5.730 1.00 98.25 90 GLU A CA 1
ATOM 693 C C . GLU A 1 90 ? -12.534 -1.874 7.133 1.00 98.25 90 GLU A C 1
ATOM 695 O O . GLU A 1 90 ? -12.547 -2.623 8.111 1.00 98.25 90 GLU A O 1
ATOM 700 N N . PHE A 1 91 ? -12.713 -0.559 7.246 1.00 98.06 91 PHE A N 1
ATOM 701 C CA . PHE A 1 91 ? -12.731 0.139 8.533 1.00 98.06 91 PHE A CA 1
ATOM 702 C C . PHE A 1 91 ? -13.769 -0.439 9.509 1.00 98.06 91 PHE A C 1
ATOM 704 O O . PHE A 1 91 ? -13.515 -0.539 10.711 1.00 98.06 91 PHE A O 1
ATOM 711 N N . GLU A 1 92 ? -14.932 -0.855 9.002 1.00 96.81 92 GLU A N 1
ATOM 712 C CA . GLU A 1 92 ? -15.991 -1.414 9.845 1.00 96.81 92 GLU A CA 1
ATOM 713 C C . GLU A 1 92 ? -15.735 -2.859 10.284 1.00 96.81 92 GLU A C 1
ATOM 715 O O . GLU A 1 92 ? -16.174 -3.237 11.369 1.00 96.81 92 GLU A O 1
ATOM 720 N N . LYS A 1 93 ? -14.987 -3.638 9.493 1.00 96.50 93 LYS A N 1
ATOM 721 C CA . LYS A 1 93 ? -14.636 -5.037 9.798 1.00 96.50 93 LYS A CA 1
ATOM 722 C C . LYS A 1 93 ? -13.290 -5.175 10.504 1.00 96.50 93 LYS A C 1
ATOM 724 O O . LYS A 1 93 ? -12.972 -6.250 11.006 1.00 96.50 93 LYS A O 1
ATOM 729 N N . ALA A 1 94 ? -12.485 -4.117 10.512 1.00 94.19 94 ALA A N 1
ATOM 730 C CA . ALA A 1 94 ? -11.170 -4.130 11.118 1.00 94.19 94 ALA A CA 1
ATOM 731 C C . ALA A 1 94 ? -11.267 -4.433 12.620 1.00 94.19 94 ALA A C 1
ATOM 733 O O . ALA A 1 94 ? -12.031 -3.820 13.370 1.00 94.19 94 ALA A O 1
ATOM 734 N N . THR A 1 95 ? -10.474 -5.410 13.046 1.00 92.00 95 THR A N 1
ATOM 735 C CA . THR A 1 95 ? -10.324 -5.826 14.439 1.00 92.00 95 THR A CA 1
ATOM 736 C C . THR A 1 95 ? -9.032 -5.245 15.018 1.00 92.00 95 THR A C 1
ATOM 738 O O . THR A 1 95 ? -8.242 -4.613 14.319 1.00 92.00 95 THR A O 1
ATOM 741 N N . GLY A 1 96 ? -8.808 -5.415 16.323 1.00 88.88 96 GLY A N 1
ATOM 742 C CA . GLY A 1 96 ? -7.576 -4.948 16.971 1.00 88.88 96 GLY A CA 1
ATOM 743 C C . GLY A 1 96 ? -7.582 -3.473 17.383 1.00 88.88 96 GLY A C 1
ATOM 744 O O . GLY A 1 96 ? -6.595 -2.995 17.944 1.00 88.88 96 GLY A O 1
ATOM 745 N N . PHE A 1 97 ? -8.697 -2.763 17.190 1.00 87.00 97 PHE A N 1
ATOM 746 C CA . PHE A 1 97 ? -8.948 -1.528 17.926 1.00 87.00 97 PHE A CA 1
ATOM 747 C C . PHE A 1 97 ? -9.130 -1.877 19.408 1.00 87.00 97 PHE A C 1
ATOM 749 O O . PHE A 1 97 ? -10.041 -2.624 19.758 1.00 87.00 97 PHE A O 1
ATOM 756 N N . GLY A 1 98 ? -8.299 -1.328 20.293 1.00 88.50 98 GLY A N 1
ATOM 757 C CA . GLY A 1 98 ? -8.415 -1.512 21.749 1.00 88.50 98 GLY A CA 1
ATOM 758 C C . GLY A 1 98 ? -9.594 -0.755 22.381 1.00 88.50 98 GLY A C 1
ATOM 759 O O . GLY A 1 98 ? -9.451 -0.208 23.467 1.00 88.50 98 GLY A O 1
ATOM 760 N N . GLY A 1 99 ? -10.731 -0.654 21.681 1.00 92.56 99 GLY A N 1
ATOM 761 C CA . GLY A 1 99 ? -11.940 0.044 22.122 1.00 92.56 99 GLY A CA 1
ATOM 762 C C . GLY A 1 99 ? -12.502 1.048 21.109 1.00 92.56 99 GLY A C 1
ATOM 763 O O . GLY A 1 99 ? -11.877 1.388 20.099 1.00 92.56 99 GLY A O 1
ATOM 764 N N . SER A 1 100 ? -13.706 1.549 21.401 1.00 93.94 100 SER A N 1
ATOM 765 C CA . SER A 1 100 ? -14.428 2.520 20.564 1.00 93.94 100 SER A CA 1
ATOM 766 C C . SER A 1 100 ? -13.726 3.877 20.473 1.00 93.94 100 SER A C 1
ATOM 768 O O . SER A 1 100 ? -13.792 4.521 19.426 1.00 93.94 100 SER A O 1
ATOM 770 N N . ASP A 1 101 ? -13.004 4.291 21.521 1.00 96.31 101 ASP A N 1
ATOM 771 C CA . ASP A 1 101 ? -12.220 5.530 21.503 1.00 96.31 101 ASP A CA 1
ATOM 772 C C . ASP A 1 101 ? -11.090 5.472 20.466 1.00 96.31 101 ASP A C 1
ATOM 774 O O . ASP A 1 101 ? -10.967 6.369 19.634 1.00 96.31 101 ASP A O 1
ATOM 778 N N . ILE A 1 102 ? -10.329 4.372 20.438 1.00 95.75 102 ILE A N 1
ATOM 779 C CA . ILE A 1 102 ? -9.254 4.168 19.457 1.00 95.75 102 ILE A CA 1
ATOM 780 C C . ILE A 1 102 ? -9.832 4.127 18.042 1.00 95.75 102 ILE A C 1
ATOM 782 O O . ILE A 1 102 ? -9.320 4.813 17.162 1.00 95.75 102 ILE A O 1
ATOM 786 N N . LYS A 1 103 ? -10.942 3.405 17.819 1.00 96.75 103 LYS A N 1
ATOM 787 C CA . LYS A 1 103 ? -11.617 3.374 16.507 1.00 96.75 103 LYS A CA 1
ATOM 788 C C . LYS A 1 103 ? -12.049 4.780 16.061 1.00 96.75 103 LYS A C 1
ATOM 790 O O . LYS A 1 103 ? -11.855 5.153 14.903 1.00 96.75 103 LYS A O 1
ATOM 795 N N . ARG A 1 104 ? -12.576 5.599 16.979 1.00 97.62 104 ARG A N 1
ATOM 796 C CA . ARG A 1 104 ? -12.940 7.002 16.721 1.00 97.62 104 ARG A CA 1
ATOM 797 C C . ARG A 1 104 ? -11.718 7.854 16.368 1.00 97.62 104 ARG A C 1
ATOM 799 O O . ARG A 1 104 ? -11.779 8.612 15.402 1.00 97.62 104 ARG A O 1
ATOM 806 N N . ARG A 1 105 ? -10.615 7.738 17.116 1.00 97.75 105 ARG A N 1
ATOM 807 C CA . ARG A 1 105 ? -9.367 8.466 16.827 1.00 97.75 105 ARG A CA 1
ATOM 808 C C . ARG A 1 105 ? -8.743 8.025 15.507 1.00 97.75 105 ARG A C 1
ATOM 810 O O . ARG A 1 105 ? -8.318 8.888 14.748 1.00 97.75 105 ARG A O 1
ATOM 817 N N . ALA A 1 106 ? -8.757 6.730 15.193 1.00 97.44 106 ALA A N 1
ATOM 818 C CA . ALA A 1 106 ? -8.297 6.197 13.914 1.00 97.44 106 ALA A CA 1
ATOM 819 C C . ALA A 1 106 ? -9.082 6.805 12.741 1.00 97.44 106 ALA A C 1
ATOM 821 O O . ALA A 1 106 ? -8.472 7.329 11.817 1.00 97.44 106 ALA A O 1
ATOM 822 N N . LYS A 1 107 ? -10.423 6.859 12.820 1.00 97.62 107 LYS A N 1
ATOM 823 C CA . LYS A 1 107 ? -11.272 7.514 11.800 1.00 97.62 107 LYS A CA 1
ATOM 824 C C . LYS A 1 107 ? -10.936 8.993 11.592 1.00 97.62 107 LYS A C 1
ATOM 826 O O . LYS A 1 107 ? -11.077 9.517 10.495 1.00 97.62 107 LYS A O 1
ATOM 831 N N . GLN A 1 108 ? -10.518 9.672 12.659 1.00 97.69 108 GLN A N 1
ATOM 832 C CA . GLN A 1 108 ? -10.113 11.078 12.638 1.00 97.69 108 GLN A CA 1
ATOM 833 C C . GLN A 1 108 ? -8.631 11.272 12.286 1.00 97.69 108 GLN A C 1
ATOM 835 O O . GLN A 1 108 ? -8.156 12.403 12.351 1.00 97.69 108 GLN A O 1
ATOM 840 N N . ASN A 1 109 ? -7.890 10.200 11.972 1.00 97.50 109 ASN A N 1
ATOM 841 C CA . ASN A 1 109 ? -6.438 10.232 11.803 1.00 97.50 109 ASN A CA 1
ATOM 842 C C . ASN A 1 109 ? -5.727 10.895 13.004 1.00 97.50 109 ASN A C 1
ATOM 844 O O . ASN A 1 109 ? -4.759 11.627 12.852 1.00 97.50 109 ASN A O 1
ATOM 848 N N . LYS A 1 110 ? -6.203 10.650 14.229 1.00 97.38 110 LYS A N 1
ATOM 849 C CA . LYS A 1 110 ? -5.602 11.145 15.485 1.00 97.38 110 LYS A CA 1
ATOM 850 C C . LYS A 1 110 ? -4.873 10.070 16.282 1.00 97.38 110 LYS A C 1
ATOM 852 O O . LYS A 1 110 ? -4.245 10.382 17.284 1.00 97.38 110 LYS A O 1
ATOM 857 N N . ASP A 1 111 ? -4.991 8.815 15.868 1.00 97.12 111 ASP A N 1
ATOM 858 C CA . ASP A 1 111 ? -4.206 7.724 16.434 1.00 97.12 111 ASP A CA 1
ATOM 859 C C . ASP A 1 111 ? -2.976 7.493 15.554 1.00 97.12 111 ASP A C 1
ATOM 861 O O . ASP A 1 111 ? -3.117 7.338 14.345 1.00 97.12 111 ASP A O 1
ATOM 865 N N . GLU A 1 112 ? -1.780 7.517 16.137 1.00 96.06 112 GLU A N 1
ATOM 866 C CA . GLU A 1 112 ? -0.507 7.436 15.404 1.00 96.06 112 GLU A CA 1
ATOM 867 C C . GLU A 1 112 ? -0.282 6.088 14.710 1.00 96.06 112 GLU A C 1
ATOM 869 O O . GLU A 1 112 ? 0.454 6.017 13.731 1.00 96.06 112 GLU A O 1
ATOM 874 N N . ARG A 1 113 ? -0.918 5.014 15.196 1.00 96.56 113 ARG A N 1
ATOM 875 C CA . ARG A 1 113 ? -0.771 3.668 14.631 1.00 96.56 113 ARG A CA 1
ATOM 876 C C . ARG A 1 113 ? -1.576 3.467 13.356 1.00 96.56 113 ARG A C 1
ATOM 878 O O . ARG A 1 113 ? -1.212 2.630 12.532 1.00 96.56 113 ARG A O 1
ATOM 885 N N . PHE A 1 114 ? -2.689 4.177 13.226 1.00 98.12 114 PHE A N 1
ATOM 886 C CA . PHE A 1 114 ? -3.662 3.925 12.176 1.00 98.12 114 PHE A CA 1
ATOM 887 C C . PHE A 1 114 ? -3.727 5.081 11.182 1.00 98.12 114 PHE A C 1
ATOM 889 O O . PHE A 1 114 ? -3.565 6.249 11.542 1.00 98.12 114 PHE A O 1
ATOM 896 N N . GLN A 1 115 ? -4.038 4.750 9.933 1.00 98.38 115 GLN A N 1
ATOM 897 C CA . GLN A 1 115 ? -4.403 5.722 8.908 1.00 98.38 115 GLN A CA 1
ATOM 898 C C . GLN A 1 115 ? -5.723 5.310 8.263 1.00 98.38 115 GLN A C 1
ATOM 900 O O . GLN A 1 115 ? -5.834 4.258 7.642 1.00 98.38 115 GLN A O 1
ATOM 905 N N . PHE A 1 116 ? -6.733 6.153 8.416 1.00 98.56 116 PHE A N 1
ATOM 906 C CA . PHE A 1 116 ? -8.023 6.037 7.761 1.00 98.56 116 PHE A CA 1
ATOM 907 C C . PHE A 1 116 ? -7.961 6.615 6.347 1.00 98.56 116 PHE A C 1
ATOM 909 O O . PHE A 1 116 ? -7.518 7.752 6.146 1.00 98.56 116 PHE A O 1
ATOM 916 N N . LEU A 1 117 ? -8.461 5.838 5.387 1.00 98.50 117 LEU A N 1
ATOM 917 C CA . LEU A 1 117 ? -8.699 6.255 4.012 1.00 98.50 117 LEU A CA 1
ATOM 918 C C . LEU A 1 117 ? -10.208 6.327 3.764 1.00 98.50 117 LEU A C 1
ATOM 920 O O . LEU A 1 117 ? -10.950 5.378 4.032 1.00 98.50 117 LEU A O 1
ATOM 924 N N . ALA A 1 118 ? -10.650 7.475 3.252 1.00 97.94 118 ALA A N 1
ATOM 925 C CA . ALA A 1 118 ? -12.030 7.703 2.836 1.00 97.94 118 ALA A CA 1
ATOM 926 C C . ALA A 1 118 ? -12.438 6.707 1.730 1.00 97.94 118 ALA A C 1
ATOM 928 O O . ALA A 1 118 ? -11.557 6.200 1.032 1.00 97.94 118 ALA A O 1
ATOM 929 N N . PRO A 1 119 ? -13.740 6.420 1.552 1.00 98.25 119 PRO A N 1
ATOM 930 C CA . PRO A 1 119 ? -14.175 5.546 0.468 1.00 98.25 119 PRO A CA 1
ATOM 931 C C . PRO A 1 119 ? -13.733 6.106 -0.891 1.00 98.25 119 PRO A C 1
ATOM 933 O O . PRO A 1 119 ? -13.729 7.321 -1.092 1.00 98.25 119 PRO A O 1
ATOM 936 N N . VAL A 1 120 ? -13.369 5.209 -1.803 1.00 98.19 120 VAL A N 1
ATOM 937 C CA . VAL A 1 120 ? -12.960 5.533 -3.173 1.00 98.19 120 VAL A CA 1
ATOM 938 C C . VAL A 1 120 ? -14.193 5.412 -4.069 1.00 98.19 120 VAL A C 1
ATOM 940 O O . VAL A 1 120 ? -14.811 4.338 -4.073 1.00 98.19 120 VAL A O 1
ATOM 943 N N . PRO A 1 121 ? -14.567 6.468 -4.809 1.00 97.25 121 PRO A N 1
ATOM 944 C CA . PRO A 1 121 ? -15.640 6.406 -5.796 1.00 97.25 121 PRO A CA 1
ATOM 945 C C . PRO A 1 121 ? -15.382 5.356 -6.886 1.00 97.25 121 PRO A C 1
ATOM 947 O O . PRO A 1 121 ? -14.253 4.910 -7.089 1.00 97.25 121 PRO A O 1
ATOM 950 N N . ALA A 1 122 ? -16.429 4.943 -7.599 1.00 97.12 122 ALA A N 1
ATOM 951 C CA . ALA A 1 122 ? -16.301 3.926 -8.642 1.00 97.12 122 ALA A CA 1
ATOM 952 C C . ALA A 1 122 ? -15.454 4.424 -9.825 1.00 97.12 122 ALA A C 1
ATOM 954 O O . ALA A 1 122 ? -14.673 3.665 -10.386 1.00 97.12 122 ALA A O 1
ATOM 955 N N . GLU A 1 123 ? -15.566 5.703 -10.167 1.00 96.25 123 GLU A N 1
ATOM 956 C CA . GLU A 1 123 ? -14.809 6.377 -11.221 1.00 96.25 123 GLU A CA 1
ATOM 957 C C . GLU A 1 123 ? -13.292 6.420 -10.961 1.00 96.25 123 GLU A C 1
ATOM 959 O O . GLU A 1 123 ? -12.504 6.360 -11.906 1.00 96.25 123 GLU A O 1
ATOM 964 N N . ASP A 1 124 ? -12.885 6.435 -9.690 1.00 97.06 124 ASP A N 1
ATOM 965 C CA . ASP A 1 124 ? -11.480 6.474 -9.266 1.00 97.06 124 ASP A CA 1
ATOM 966 C C . ASP A 1 124 ? -10.909 5.082 -8.956 1.00 97.06 124 ASP A C 1
ATOM 968 O O . ASP A 1 124 ? -9.738 4.942 -8.587 1.00 97.06 124 ASP A O 1
ATOM 972 N N . ASP A 1 125 ? -11.723 4.037 -9.100 1.00 97.56 125 ASP A N 1
ATOM 973 C CA . ASP A 1 125 ? -11.337 2.643 -8.933 1.00 97.56 125 ASP A CA 1
ATOM 974 C C . ASP A 1 125 ? -11.142 1.977 -10.299 1.00 97.56 125 ASP A C 1
ATOM 976 O O . ASP A 1 125 ? -12.026 1.959 -11.151 1.00 97.56 125 ASP A O 1
ATOM 980 N N . ALA A 1 126 ? -9.990 1.347 -10.502 1.00 97.06 126 ALA A N 1
ATOM 981 C CA . ALA A 1 126 ? -9.666 0.581 -11.700 1.00 97.06 126 ALA A CA 1
ATOM 982 C C . ALA A 1 126 ? -10.651 -0.557 -11.988 1.00 97.06 126 ALA A C 1
ATOM 984 O O . ALA A 1 126 ? -10.775 -0.974 -13.138 1.00 97.06 126 ALA A O 1
ATOM 985 N N . LEU A 1 127 ? -11.344 -1.059 -10.962 1.00 97.00 127 LEU A N 1
ATOM 986 C CA . LEU A 1 127 ? -12.382 -2.077 -11.116 1.00 97.00 127 LEU A CA 1
ATOM 987 C C . LEU A 1 127 ? -13.790 -1.495 -11.280 1.00 97.00 127 LEU A C 1
ATOM 989 O O . LEU A 1 127 ? -14.734 -2.263 -11.438 1.00 97.00 127 LEU A O 1
ATOM 993 N N . THR A 1 128 ? -13.954 -0.171 -11.268 1.00 97.19 128 THR A N 1
ATOM 994 C CA . THR A 1 128 ? -15.237 0.528 -11.459 1.00 97.19 128 THR A CA 1
ATOM 995 C C . TH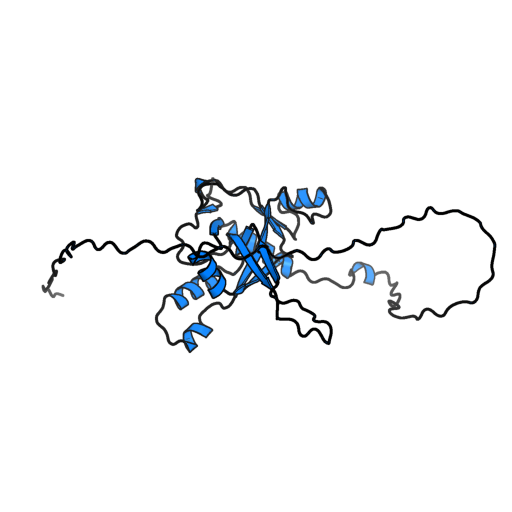R A 1 128 ? -16.338 0.150 -10.460 1.00 97.19 128 THR A C 1
ATOM 997 O O . THR A 1 128 ? -17.522 0.308 -10.742 1.00 97.19 128 THR A O 1
ATOM 1000 N N . VAL A 1 129 ? -15.962 -0.357 -9.281 1.00 97.69 129 VAL A N 1
ATOM 1001 C CA . VAL A 1 129 ? -16.907 -0.744 -8.212 1.00 97.69 129 VAL A CA 1
ATOM 1002 C C . VAL A 1 129 ? -16.772 0.120 -6.959 1.00 97.69 129 VAL A C 1
ATOM 1004 O O . VAL A 1 129 ? -17.666 0.125 -6.116 1.00 97.69 129 VAL A O 1
ATOM 1007 N N . GLY A 1 130 ? -15.667 0.855 -6.841 1.00 97.69 130 GLY A N 1
ATOM 1008 C CA . GLY A 1 130 ? -15.328 1.651 -5.672 1.00 97.69 130 GLY A CA 1
ATOM 1009 C C . GLY A 1 130 ? -14.651 0.823 -4.582 1.00 97.69 130 GLY A C 1
ATOM 1010 O O . GLY A 1 130 ? -14.613 -0.413 -4.600 1.00 97.69 130 GLY A O 1
ATOM 1011 N N . VAL A 1 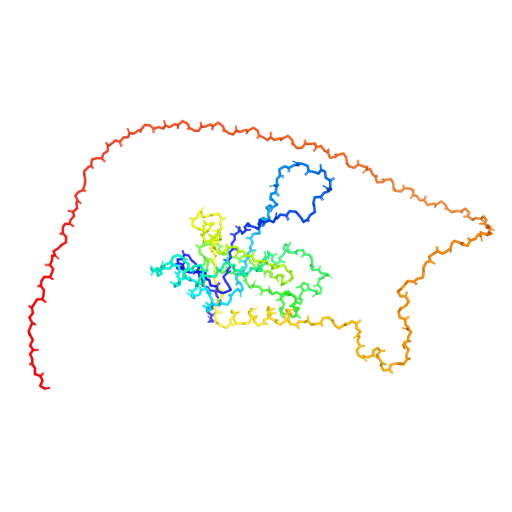131 ? -14.089 1.517 -3.598 1.00 98.31 131 VAL A N 1
ATOM 1012 C CA . VAL A 1 131 ? -13.449 0.898 -2.431 1.00 98.31 131 VAL A CA 1
ATOM 1013 C C . VAL A 1 131 ? -14.121 1.435 -1.179 1.00 98.31 131 VAL A C 1
ATOM 1015 O O . VAL A 1 131 ? -14.261 2.643 -0.997 1.00 98.31 131 VAL A O 1
ATOM 1018 N N . VAL A 1 132 ? -14.554 0.533 -0.303 1.00 98.44 132 VAL A N 1
ATOM 1019 C CA . VAL A 1 132 ? -15.115 0.906 1.002 1.00 98.44 132 VAL A CA 1
ATOM 1020 C C . VAL A 1 132 ? -14.062 1.627 1.856 1.00 98.44 132 VAL A C 1
ATOM 1022 O O . VAL A 1 132 ? -12.869 1.505 1.578 1.00 98.44 132 VAL A O 1
ATOM 1025 N N . PRO A 1 133 ? -14.450 2.362 2.913 1.00 98.56 133 PRO A N 1
ATOM 1026 C CA . PRO A 1 133 ? -13.476 3.028 3.768 1.00 98.56 133 PRO A CA 1
ATOM 1027 C C . PRO A 1 133 ? -12.473 2.024 4.343 1.00 98.56 133 PRO A C 1
ATOM 1029 O O . PRO A 1 133 ? -12.870 0.975 4.863 1.00 98.56 133 PRO A O 1
ATOM 1032 N N . LEU A 1 134 ? -11.185 2.351 4.269 1.00 98.69 134 LEU A N 1
ATOM 1033 C CA . LEU A 1 134 ? -10.105 1.481 4.729 1.00 98.69 134 LEU A CA 1
ATOM 1034 C C . LEU A 1 134 ? -9.436 2.047 5.980 1.00 98.69 134 LEU A C 1
ATOM 1036 O O . LEU A 1 134 ? -9.434 3.252 6.233 1.00 98.69 134 LEU A O 1
ATOM 1040 N N . VAL A 1 135 ? -8.818 1.156 6.746 1.00 98.62 135 VAL A N 1
ATOM 1041 C CA . VAL A 1 135 ? -7.839 1.496 7.774 1.00 98.62 135 VAL A CA 1
ATOM 1042 C C . VAL A 1 135 ? -6.554 0.735 7.521 1.00 98.62 135 VAL A C 1
ATOM 1044 O O . VAL A 1 135 ? -6.566 -0.481 7.333 1.00 98.62 135 VAL A O 1
ATOM 1047 N N . LEU A 1 136 ? -5.452 1.467 7.517 1.00 98.56 136 LEU A N 1
ATOM 1048 C CA . LEU A 1 136 ? -4.104 0.932 7.517 1.00 98.56 136 LEU A CA 1
ATOM 1049 C C . LEU A 1 136 ? -3.660 0.808 8.969 1.00 98.56 136 LEU A C 1
ATOM 1051 O O . LEU A 1 136 ? -3.848 1.739 9.755 1.00 98.56 136 LEU A O 1
ATOM 1055 N N . ASP A 1 137 ? -3.060 -0.324 9.314 1.00 97.69 137 ASP A N 1
ATOM 1056 C CA . ASP A 1 137 ? -2.392 -0.531 10.595 1.00 97.69 137 ASP A CA 1
ATOM 1057 C C . ASP A 1 137 ? -0.885 -0.510 10.350 1.00 97.69 137 ASP A C 1
ATOM 1059 O O . ASP A 1 137 ? -0.334 -1.481 9.839 1.00 97.69 137 ASP A O 1
ATOM 1063 N N . PHE A 1 138 ? -0.202 0.576 10.720 1.00 97.94 138 PHE A N 1
ATOM 1064 C CA . PHE A 1 138 ? 1.239 0.711 10.484 1.00 97.94 138 PHE A CA 1
ATOM 1065 C C . PHE A 1 138 ? 2.079 -0.329 11.234 1.00 97.94 138 PHE A C 1
ATOM 1067 O O . PHE A 1 138 ? 3.231 -0.555 10.876 1.00 97.94 138 PHE A O 1
ATOM 1074 N N . LYS A 1 139 ? 1.509 -1.025 12.229 1.00 96.62 139 LYS A N 1
ATOM 1075 C CA . LYS A 1 139 ? 2.161 -2.181 12.859 1.00 96.62 139 LYS A CA 1
ATOM 1076 C C . LYS A 1 139 ? 2.184 -3.409 11.939 1.00 96.62 139 LYS A C 1
ATOM 1078 O O . LYS A 1 139 ? 3.036 -4.274 12.109 1.00 96.62 139 LYS A O 1
ATOM 1083 N N . ARG A 1 140 ? 1.237 -3.517 11.004 1.00 96.94 140 ARG A N 1
ATOM 1084 C CA . ARG A 1 140 ? 1.082 -4.643 10.074 1.00 96.94 140 ARG A CA 1
ATOM 1085 C C . ARG A 1 140 ? 1.613 -4.246 8.704 1.00 96.94 140 ARG A C 1
ATOM 1087 O O . ARG A 1 140 ? 0.855 -3.913 7.796 1.00 96.94 140 ARG A O 1
ATOM 1094 N N . PHE A 1 141 ? 2.928 -4.277 8.577 1.00 97.75 141 PHE A N 1
ATOM 1095 C CA . PHE A 1 141 ? 3.630 -4.006 7.334 1.00 97.75 141 PHE A CA 1
ATOM 1096 C C . PHE A 1 141 ? 4.616 -5.137 7.053 1.00 97.75 141 PHE A C 1
ATOM 1098 O O . PHE A 1 141 ? 5.069 -5.812 7.977 1.00 97.75 141 PHE A O 1
ATOM 1105 N N . PHE A 1 142 ? 4.934 -5.344 5.784 1.00 97.75 142 PHE A N 1
ATOM 1106 C CA . PHE A 1 142 ? 5.866 -6.376 5.355 1.00 97.75 142 PHE A CA 1
ATOM 1107 C C . PHE A 1 142 ? 6.538 -5.978 4.040 1.00 97.75 142 PHE A C 1
ATOM 1109 O O . PHE A 1 142 ? 6.077 -5.082 3.325 1.00 97.75 142 PHE A O 1
ATOM 1116 N N . SER A 1 143 ? 7.664 -6.621 3.741 1.00 97.94 143 SER A N 1
ATOM 1117 C CA . SER A 1 143 ? 8.350 -6.495 2.459 1.00 97.94 143 SER A CA 1
ATOM 1118 C C . SER A 1 143 ? 7.831 -7.552 1.487 1.00 97.94 143 SER A C 1
ATOM 1120 O O . SER A 1 143 ? 7.708 -8.725 1.826 1.00 97.94 143 SER A O 1
ATOM 1122 N N . TYR A 1 144 ? 7.544 -7.143 0.255 1.00 97.75 144 TYR A N 1
ATOM 1123 C CA . TYR A 1 144 ? 7.064 -8.024 -0.805 1.00 97.75 144 TYR A CA 1
ATOM 1124 C C . TYR A 1 144 ? 8.064 -8.003 -1.956 1.00 97.75 144 TYR A C 1
ATOM 1126 O O . TYR A 1 144 ? 8.461 -6.931 -2.409 1.00 97.75 144 TYR A O 1
ATOM 1134 N N . ARG A 1 145 ? 8.474 -9.174 -2.454 1.00 97.62 145 ARG A N 1
ATOM 1135 C CA . ARG A 1 145 ? 9.348 -9.273 -3.631 1.00 97.62 145 ARG A CA 1
ATOM 1136 C C . ARG A 1 145 ? 8.730 -8.599 -4.854 1.00 97.62 145 ARG A C 1
ATOM 1138 O O . ARG A 1 145 ? 7.693 -9.030 -5.353 1.00 97.62 145 ARG A O 1
ATOM 1145 N N . THR A 1 146 ? 9.379 -7.557 -5.365 1.00 98.00 146 THR A N 1
ATOM 1146 C CA . THR A 1 146 ? 8.809 -6.708 -6.422 1.00 98.00 146 THR A CA 1
ATOM 1147 C C . THR A 1 146 ? 8.473 -7.504 -7.684 1.00 98.00 146 THR A C 1
ATOM 1149 O O . THR A 1 146 ? 7.428 -7.296 -8.293 1.00 98.00 146 THR A O 1
ATOM 1152 N N . ASP A 1 147 ? 9.327 -8.456 -8.068 1.00 97.00 147 ASP A N 1
ATOM 1153 C CA . ASP A 1 147 ? 9.117 -9.308 -9.240 1.00 97.00 147 ASP A CA 1
ATOM 1154 C C . ASP A 1 147 ? 7.922 -10.253 -9.084 1.00 97.00 147 ASP A C 1
ATOM 1156 O O . ASP A 1 147 ? 7.177 -10.471 -10.038 1.00 97.00 147 ASP A O 1
ATOM 1160 N N . GLU A 1 148 ? 7.718 -10.796 -7.886 1.00 97.38 148 GLU A N 1
ATOM 1161 C CA . GLU A 1 148 ? 6.565 -11.639 -7.576 1.00 97.38 148 GLU A CA 1
ATOM 1162 C C . GLU A 1 148 ? 5.268 -10.831 -7.562 1.00 97.38 148 GLU A C 1
ATOM 1164 O O . GLU A 1 148 ? 4.267 -11.288 -8.110 1.00 97.38 148 GLU A O 1
ATOM 1169 N N . LEU A 1 149 ? 5.286 -9.615 -7.007 1.00 98.06 149 LEU A N 1
ATOM 1170 C CA . LEU A 1 149 ? 4.114 -8.741 -6.987 1.00 98.06 149 LEU A CA 1
ATOM 1171 C C . LEU A 1 149 ? 3.684 -8.344 -8.401 1.00 98.06 149 LEU A C 1
ATOM 1173 O O . LEU A 1 149 ? 2.505 -8.424 -8.738 1.00 98.06 149 LEU A O 1
ATOM 1177 N N . LEU A 1 150 ? 4.639 -7.941 -9.245 1.00 97.50 150 LEU A N 1
ATOM 1178 C CA . LEU A 1 150 ? 4.362 -7.578 -10.635 1.00 97.50 150 LEU A CA 1
ATOM 1179 C C . LEU A 1 150 ? 3.791 -8.765 -11.423 1.00 97.50 150 LEU A C 1
ATOM 1181 O O . LEU A 1 150 ? 2.818 -8.589 -12.152 1.00 97.50 150 LEU A O 1
ATOM 1185 N N . LYS A 1 151 ? 4.323 -9.980 -11.222 1.00 97.19 151 LYS A N 1
ATOM 1186 C CA . LYS A 1 151 ? 3.771 -11.208 -11.822 1.00 97.19 151 LYS A CA 1
ATOM 1187 C C . LYS A 1 151 ? 2.361 -11.518 -11.316 1.00 97.19 151 LYS A C 1
ATOM 1189 O O . LYS A 1 151 ? 1.513 -11.904 -12.112 1.00 97.19 151 LYS A O 1
ATOM 1194 N N . ALA A 1 152 ? 2.093 -11.348 -10.021 1.00 97.38 152 ALA A N 1
ATOM 1195 C CA . ALA A 1 152 ? 0.755 -11.542 -9.459 1.00 97.38 152 ALA A CA 1
ATOM 1196 C C . ALA A 1 152 ? -0.260 -10.546 -10.049 1.00 97.38 152 ALA A C 1
ATOM 1198 O O . ALA A 1 152 ? -1.406 -10.910 -10.310 1.00 97.38 152 ALA A O 1
ATOM 1199 N N . ILE A 1 153 ? 0.167 -9.306 -10.314 1.00 97.38 153 ILE A N 1
ATOM 1200 C CA . ILE A 1 153 ? -0.638 -8.294 -11.011 1.00 97.38 153 ILE A CA 1
ATOM 1201 C C . ILE A 1 153 ? -0.881 -8.691 -12.472 1.00 97.38 153 ILE A C 1
ATOM 1203 O O . ILE A 1 153 ? -2.019 -8.648 -12.932 1.00 97.38 153 ILE A O 1
ATOM 1207 N N . GLU A 1 154 ? 0.161 -9.108 -13.194 1.00 96.25 154 GLU A N 1
ATOM 1208 C CA . GLU A 1 154 ? 0.069 -9.559 -14.590 1.00 96.25 154 GLU A CA 1
ATOM 1209 C C . GLU A 1 154 ? -0.892 -10.749 -14.749 1.00 96.25 154 GLU A C 1
ATOM 1211 O O . GLU A 1 154 ? -1.681 -10.798 -15.690 1.00 96.25 154 GLU A O 1
ATOM 1216 N N . ARG A 1 155 ? -0.882 -11.675 -13.784 1.00 97.12 155 ARG A N 1
ATOM 1217 C CA . ARG A 1 155 ? -1.776 -12.844 -13.725 1.00 97.12 155 ARG A CA 1
ATOM 1218 C C . ARG A 1 155 ? -3.168 -12.540 -13.168 1.00 97.12 155 ARG A C 1
ATOM 1220 O O . ARG A 1 155 ? -3.981 -13.452 -13.055 1.00 97.12 155 ARG A O 1
ATOM 1227 N N . ALA A 1 156 ? -3.443 -11.288 -12.803 1.00 96.31 156 ALA A N 1
ATOM 1228 C CA . ALA A 1 156 ? -4.682 -10.848 -12.161 1.00 96.31 156 ALA A CA 1
ATOM 1229 C C . ALA A 1 156 ? -5.015 -11.545 -10.819 1.00 96.31 156 ALA A C 1
ATOM 1231 O O . ALA A 1 156 ? -6.161 -11.490 -10.361 1.00 96.31 156 ALA A O 1
ATOM 1232 N N . GLU A 1 157 ? -4.020 -12.153 -10.164 1.00 97.38 157 GLU A N 1
ATOM 1233 C CA . GLU A 1 157 ? -4.121 -12.696 -8.801 1.00 97.38 157 GLU A CA 1
ATOM 1234 C C . GLU A 1 157 ? -4.257 -11.543 -7.793 1.00 97.38 157 GLU A C 1
ATOM 1236 O O . GLU A 1 157 ? -5.143 -11.543 -6.936 1.00 97.38 157 GLU A O 1
ATOM 1241 N N . THR A 1 158 ? -3.438 -10.503 -7.975 1.00 97.88 158 THR A N 1
ATOM 1242 C CA . THR A 1 158 ? -3.516 -9.224 -7.262 1.00 97.88 158 THR A CA 1
ATOM 1243 C C . THR A 1 158 ? -4.061 -8.155 -8.202 1.00 97.88 158 THR A C 1
ATOM 1245 O O . THR A 1 158 ? -3.641 -8.041 -9.351 1.00 97.88 158 THR A O 1
ATOM 1248 N N . LYS A 1 159 ? -4.993 -7.329 -7.723 1.00 97.94 159 LYS A N 1
ATOM 1249 C CA . LYS A 1 159 ? -5.627 -6.283 -8.540 1.00 97.94 159 LYS A CA 1
ATOM 1250 C C . LYS A 1 159 ? -5.242 -4.908 -8.035 1.00 97.94 159 LYS A C 1
ATOM 1252 O O . LYS A 1 159 ? -5.375 -4.620 -6.848 1.00 97.94 159 LYS A O 1
ATOM 1257 N N . ARG A 1 160 ? -4.826 -4.044 -8.952 1.00 98.19 160 ARG A N 1
ATOM 1258 C CA . ARG A 1 160 ? -4.623 -2.620 -8.681 1.00 98.19 160 ARG A CA 1
ATOM 1259 C C . ARG A 1 160 ? -5.981 -1.939 -8.624 1.00 98.19 160 ARG A C 1
ATOM 1261 O O . ARG A 1 160 ? -6.845 -2.260 -9.436 1.00 98.19 160 ARG A O 1
ATOM 1268 N N . ARG A 1 161 ? -6.180 -1.044 -7.660 1.00 97.88 161 ARG A N 1
ATOM 1269 C CA . ARG A 1 161 ? -7.467 -0.374 -7.436 1.00 97.88 161 ARG A CA 1
ATOM 1270 C C . ARG A 1 161 ? -7.343 1.106 -7.744 1.00 97.88 161 ARG A C 1
ATOM 1272 O O . ARG A 1 161 ? -7.814 1.574 -8.772 1.00 97.88 161 ARG A O 1
ATOM 1279 N N . THR A 1 162 ? -6.642 1.829 -6.893 1.00 98.19 162 THR A N 1
ATOM 1280 C CA . THR A 1 162 ? -6.504 3.280 -6.986 1.00 98.19 162 THR A CA 1
ATOM 1281 C C . THR A 1 162 ? -5.167 3.701 -6.398 1.00 98.19 162 THR A C 1
ATOM 1283 O O . THR A 1 162 ? -4.506 2.897 -5.740 1.00 98.19 162 THR A O 1
ATOM 1286 N N . ARG A 1 163 ? -4.784 4.961 -6.563 1.00 97.88 163 ARG A N 1
ATOM 1287 C CA . ARG A 1 163 ? -3.649 5.566 -5.865 1.00 97.88 163 ARG A CA 1
ATOM 1288 C C . ARG A 1 163 ? -4.042 6.886 -5.231 1.00 97.88 163 ARG A C 1
ATOM 1290 O O . ARG A 1 163 ? -4.866 7.618 -5.773 1.00 97.88 163 ARG A O 1
ATOM 1297 N N . LEU A 1 164 ? -3.422 7.187 -4.098 1.00 98.12 164 LEU A N 1
ATOM 1298 C CA . LEU A 1 164 ? -3.509 8.505 -3.480 1.00 98.12 164 LEU A CA 1
ATOM 1299 C C . LEU A 1 164 ? -2.786 9.545 -4.341 1.00 98.12 164 LEU A C 1
ATOM 1301 O O . LEU A 1 164 ? -1.717 9.283 -4.895 1.00 98.12 164 LEU A O 1
ATOM 1305 N N . LEU A 1 165 ? -3.372 10.733 -4.431 1.00 97.44 165 LEU A N 1
ATOM 1306 C CA . LEU A 1 165 ? -2.767 11.899 -5.066 1.00 97.44 165 LEU A CA 1
ATOM 1307 C C . LEU A 1 165 ? -2.122 12.820 -4.025 1.00 97.44 165 LEU A C 1
ATOM 1309 O O . LEU A 1 165 ? -2.404 12.735 -2.829 1.00 97.44 165 LEU A O 1
ATOM 1313 N N . SER A 1 166 ? -1.254 13.718 -4.484 1.00 96.25 166 SER A N 1
ATOM 1314 C CA . SER A 1 166 ? -0.691 14.776 -3.641 1.00 96.25 166 SER A CA 1
ATOM 1315 C C . SER A 1 166 ? -1.794 15.744 -3.182 1.00 96.25 166 SER A C 1
ATOM 1317 O O . SER A 1 166 ? -2.668 16.070 -3.992 1.00 96.25 166 SER A O 1
ATOM 1319 N N . PRO A 1 167 ? -1.814 16.211 -1.915 1.00 96.69 167 PRO A N 1
ATOM 1320 C CA . PRO A 1 167 ? -0.803 16.028 -0.862 1.00 96.69 167 PRO A CA 1
ATOM 1321 C C . PRO A 1 167 ? -1.032 14.797 0.048 1.00 96.6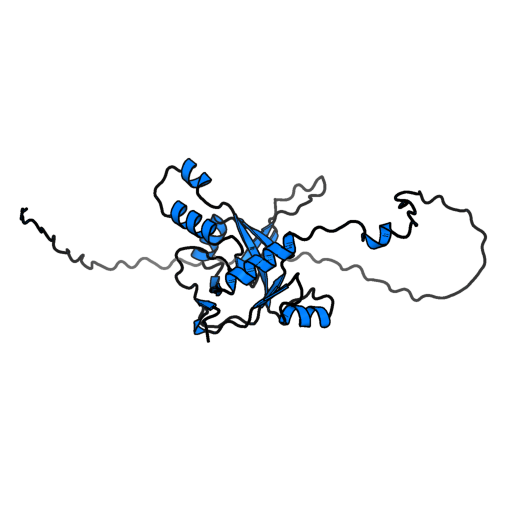9 167 PRO A C 1
ATOM 1323 O O . PRO A 1 167 ? -0.434 14.667 1.120 1.00 96.69 167 PRO A O 1
ATOM 1326 N N . TYR A 1 168 ? -1.986 13.925 -0.291 1.00 98.06 168 TYR A N 1
ATOM 1327 C CA . TYR A 1 168 ? -2.423 12.839 0.590 1.00 98.06 168 TYR A CA 1
ATOM 1328 C C . TYR A 1 168 ? -1.409 11.697 0.678 1.00 98.06 168 TYR A C 1
ATOM 1330 O O . TYR A 1 168 ? -1.312 11.055 1.726 1.00 98.06 168 TYR A O 1
ATOM 1338 N N . VAL A 1 169 ? -0.655 11.445 -0.396 1.00 98.12 169 VAL A N 1
ATOM 1339 C CA . VAL A 1 169 ? 0.410 10.432 -0.406 1.00 98.12 169 VAL A CA 1
ATOM 1340 C C . VAL A 1 169 ? 1.594 10.850 0.472 1.00 98.12 169 VAL A C 1
ATOM 1342 O O . VAL A 1 169 ? 2.125 10.024 1.213 1.00 98.12 169 VAL A O 1
ATOM 1345 N N . GLU A 1 170 ? 1.942 12.135 0.486 1.00 98.00 170 GLU A N 1
ATOM 1346 C CA . GLU A 1 170 ? 2.975 12.713 1.346 1.00 98.00 170 GLU A CA 1
ATOM 1347 C C . GLU A 1 170 ? 2.541 12.628 2.808 1.00 98.00 170 GLU A C 1
ATOM 1349 O O . GLU A 1 170 ? 3.275 12.105 3.641 1.00 98.00 170 GLU A O 1
ATOM 1354 N N . HIS A 1 171 ? 1.296 13.005 3.111 1.00 97.81 171 HIS A N 1
ATOM 1355 C CA . HIS A 1 171 ? 0.750 12.864 4.460 1.00 97.81 171 HIS A CA 1
ATOM 1356 C C . HIS A 1 171 ? 0.726 11.399 4.943 1.00 97.81 171 HIS A C 1
ATOM 1358 O O . HIS A 1 171 ? 0.998 11.126 6.114 1.00 97.81 171 HIS A O 1
ATOM 1364 N N . LEU A 1 172 ? 0.421 10.436 4.064 1.00 98.31 172 LEU A N 1
ATOM 1365 C CA . LEU A 1 172 ? 0.519 9.008 4.384 1.00 98.31 172 LEU A CA 1
ATOM 1366 C C . LEU A 1 172 ? 1.968 8.603 4.702 1.00 98.31 172 LEU A C 1
ATOM 1368 O O . LEU A 1 172 ? 2.202 7.920 5.701 1.00 98.31 172 LEU A O 1
ATOM 1372 N N . SER A 1 173 ? 2.920 9.031 3.870 1.00 97.94 173 SER A N 1
ATOM 1373 C CA . SER A 1 173 ? 4.351 8.760 4.035 1.00 97.94 173 SER A CA 1
ATOM 1374 C C . SER A 1 173 ? 4.891 9.328 5.349 1.00 97.94 173 SER A C 1
ATOM 1376 O O . SER A 1 173 ? 5.547 8.614 6.108 1.00 97.94 173 SER A O 1
ATOM 1378 N N . ASP A 1 174 ? 4.556 10.580 5.661 1.00 97.94 174 ASP A N 1
ATOM 1379 C CA . ASP A 1 174 ? 4.986 11.268 6.880 1.00 97.94 174 ASP A CA 1
ATOM 1380 C C . ASP A 1 174 ? 4.480 10.559 8.133 1.00 97.94 174 ASP A C 1
ATOM 1382 O O . ASP A 1 174 ? 5.227 10.339 9.087 1.00 97.94 174 ASP A O 1
ATOM 1386 N N . ARG A 1 175 ? 3.212 10.139 8.129 1.00 97.88 175 ARG A N 1
ATOM 1387 C CA . ARG A 1 175 ? 2.630 9.404 9.256 1.00 97.88 175 ARG A CA 1
ATOM 1388 C C . ARG A 1 175 ? 3.244 8.029 9.445 1.00 97.88 175 ARG A C 1
ATOM 1390 O O . ARG A 1 175 ? 3.470 7.622 10.584 1.00 97.88 175 ARG A O 1
ATOM 1397 N N . PHE A 1 176 ? 3.513 7.325 8.349 1.00 98.06 176 PHE A N 1
ATOM 1398 C CA . PHE A 1 176 ? 4.220 6.056 8.409 1.00 98.06 176 PHE A CA 1
ATOM 1399 C C . PHE A 1 176 ? 5.615 6.255 9.016 1.00 98.06 176 PHE A C 1
ATOM 1401 O O . PHE A 1 176 ? 5.959 5.588 9.989 1.00 98.06 176 PHE A O 1
ATOM 1408 N N . ALA A 1 177 ? 6.386 7.231 8.525 1.00 97.31 177 ALA A N 1
ATOM 1409 C CA . ALA A 1 177 ? 7.707 7.550 9.061 1.00 97.31 177 ALA A CA 1
ATOM 1410 C C . ALA A 1 177 ? 7.655 7.918 10.554 1.00 97.31 177 ALA A C 1
ATOM 1412 O O . ALA A 1 177 ? 8.423 7.368 11.344 1.00 97.31 177 ALA A O 1
ATOM 1413 N N . PHE A 1 178 ? 6.707 8.770 10.958 1.00 96.81 178 PHE A N 1
ATOM 1414 C CA . PHE A 1 178 ? 6.502 9.152 12.356 1.00 96.81 178 PHE A CA 1
ATOM 1415 C C . PHE A 1 178 ? 6.258 7.933 13.255 1.00 96.81 178 PHE A C 1
ATOM 1417 O O . PHE A 1 178 ? 6.873 7.812 14.313 1.00 96.81 178 PHE A O 1
ATOM 1424 N N . PHE A 1 179 ? 5.421 6.984 12.823 1.00 96.75 179 PHE A N 1
ATOM 1425 C CA . PHE A 1 179 ? 5.150 5.764 13.585 1.00 96.75 179 PHE A CA 1
ATOM 1426 C C . PHE A 1 179 ? 6.409 4.908 13.823 1.00 96.75 179 PHE A C 1
ATOM 1428 O O . PHE A 1 179 ? 6.543 4.330 14.908 1.00 96.75 179 PHE A O 1
ATOM 1435 N N . PHE A 1 180 ? 7.330 4.835 12.855 1.00 94.06 180 PHE A N 1
ATOM 1436 C CA . PHE A 1 180 ? 8.578 4.058 12.962 1.00 94.06 180 PHE A CA 1
ATOM 1437 C C . PHE A 1 180 ? 9.714 4.782 13.677 1.00 94.06 180 PHE A C 1
ATOM 1439 O O . PHE A 1 180 ? 10.592 4.130 14.234 1.00 94.06 180 PHE A O 1
ATOM 1446 N N . GLN A 1 181 ? 9.696 6.111 13.701 1.00 95.12 181 GLN A N 1
ATOM 1447 C CA . GLN A 1 181 ? 10.688 6.906 14.426 1.00 95.12 181 GLN A CA 1
ATOM 1448 C C . GLN A 1 181 ? 10.488 6.874 15.949 1.00 95.12 181 GLN A C 1
ATOM 1450 O O . GLN A 1 181 ? 11.339 7.365 16.689 1.00 95.12 181 GLN A O 1
ATOM 1455 N N . ARG A 1 182 ? 9.386 6.292 16.442 1.00 88.44 182 ARG A N 1
ATOM 1456 C CA . ARG A 1 182 ? 9.118 6.178 17.879 1.00 88.44 182 ARG A CA 1
ATOM 1457 C C . ARG A 1 182 ? 10.148 5.274 18.548 1.00 88.44 182 ARG A C 1
ATOM 1459 O O . ARG A 1 182 ? 10.231 4.079 18.273 1.00 88.44 182 ARG A O 1
ATOM 1466 N N . ILE A 1 183 ? 10.880 5.848 19.494 1.00 81.88 183 ILE A N 1
ATOM 1467 C CA . ILE A 1 183 ? 11.785 5.122 20.380 1.00 81.88 183 ILE A CA 1
ATOM 1468 C C . ILE A 1 183 ? 11.021 4.839 21.669 1.00 81.88 183 ILE A C 1
ATOM 1470 O O . ILE A 1 183 ? 10.605 5.761 22.369 1.00 81.88 183 ILE A O 1
ATOM 1474 N N . GLY A 1 184 ? 10.828 3.559 21.988 1.00 78.69 184 GLY A N 1
ATOM 1475 C CA . GLY A 1 184 ? 10.314 3.169 23.295 1.00 78.69 184 GLY A CA 1
ATOM 1476 C C . GLY A 1 184 ? 11.346 3.517 24.363 1.00 78.69 184 GLY A C 1
ATOM 1477 O O . GLY A 1 184 ? 12.378 2.854 24.454 1.00 78.69 184 GLY A O 1
ATOM 1478 N N . LEU A 1 185 ? 11.094 4.560 25.153 1.00 82.75 185 LEU A N 1
ATOM 1479 C CA . LEU A 1 185 ? 11.938 4.871 26.301 1.00 82.75 185 LEU A CA 1
ATOM 1480 C C . LEU A 1 185 ? 11.672 3.832 27.407 1.00 82.75 185 LEU A C 1
ATOM 1482 O O . LEU A 1 185 ? 10.513 3.630 27.767 1.00 82.75 185 LEU A O 1
ATOM 1486 N N . PRO A 1 186 ? 12.706 3.165 27.961 1.00 80.81 186 PRO A N 1
ATOM 1487 C CA . PRO A 1 186 ? 12.520 2.147 29.000 1.00 80.81 186 PRO A CA 1
ATOM 1488 C C . PRO A 1 186 ? 11.877 2.665 30.294 1.00 80.81 186 PRO A C 1
ATOM 1490 O O . PRO A 1 186 ? 11.339 1.873 31.065 1.00 80.81 186 PRO A O 1
ATOM 1493 N N . ARG A 1 187 ? 11.989 3.972 30.560 1.00 79.88 187 ARG A N 1
ATOM 1494 C CA . ARG A 1 187 ? 11.409 4.674 31.711 1.00 79.88 187 ARG A CA 1
ATOM 1495 C C . ARG A 1 187 ? 11.003 6.072 31.294 1.00 79.88 187 ARG A C 1
ATOM 1497 O O . ARG A 1 187 ? 11.666 6.663 30.436 1.00 79.88 187 ARG A O 1
ATOM 1504 N N . ASP A 1 188 ? 9.965 6.601 31.928 1.00 78.25 188 ASP A N 1
ATOM 1505 C CA . ASP A 1 188 ? 9.675 8.017 31.795 1.00 78.25 188 ASP A CA 1
ATOM 1506 C C . ASP A 1 188 ? 10.751 8.805 32.560 1.00 78.25 188 ASP A C 1
ATOM 1508 O O . ASP A 1 188 ? 11.187 8.420 33.645 1.00 78.25 188 ASP A O 1
ATOM 1512 N N . HIS A 1 189 ? 11.222 9.912 31.997 1.00 79.62 189 HIS A N 1
ATOM 1513 C CA . HIS A 1 189 ? 12.151 10.807 32.684 1.00 79.62 189 HIS A CA 1
ATOM 1514 C C . HIS A 1 189 ? 11.559 11.396 33.975 1.00 79.62 189 HIS A C 1
ATOM 1516 O O . HIS A 1 189 ? 12.309 11.739 34.890 1.00 79.62 189 HIS A O 1
ATOM 1522 N N . HIS A 1 190 ? 10.228 11.450 34.086 1.00 75.94 190 HIS A N 1
ATOM 1523 C CA . HIS A 1 190 ? 9.546 11.795 35.331 1.00 75.94 190 HIS A CA 1
ATOM 1524 C C . HIS A 1 190 ? 9.803 10.774 36.453 1.00 75.94 190 HIS A C 1
ATOM 1526 O O . HIS A 1 190 ? 9.895 11.169 37.612 1.00 75.94 190 HIS A O 1
ATOM 1532 N N . ASP A 1 191 ? 10.046 9.500 36.125 1.00 74.06 191 ASP A N 1
ATOM 1533 C CA . ASP A 1 191 ? 10.372 8.459 37.111 1.00 74.06 191 ASP A CA 1
ATOM 1534 C C . ASP A 1 191 ? 11.790 8.622 37.693 1.00 74.06 191 ASP A C 1
ATOM 1536 O O . ASP A 1 191 ? 12.115 8.055 38.738 1.00 74.06 191 ASP A O 1
ATOM 1540 N N . ILE A 1 192 ? 12.662 9.384 37.021 1.00 70.75 192 ILE A N 1
ATOM 1541 C CA . ILE A 1 192 ? 14.062 9.596 37.427 1.00 70.75 192 ILE A CA 1
ATOM 1542 C C . ILE A 1 192 ? 14.158 10.647 38.543 1.00 70.75 192 ILE A C 1
ATOM 1544 O O . ILE A 1 192 ? 14.991 10.518 39.442 1.00 70.75 192 ILE A O 1
ATOM 1548 N N . ALA A 1 193 ? 13.309 11.678 38.506 1.00 66.38 193 ALA A N 1
ATOM 1549 C CA . ALA A 1 193 ? 13.370 12.812 39.431 1.00 66.38 193 ALA A CA 1
ATOM 1550 C C . ALA A 1 193 ? 12.948 12.457 40.868 1.00 66.38 193 ALA A C 1
ATOM 1552 O O . ALA A 1 193 ? 13.391 13.101 41.817 1.00 66.38 193 ALA A O 1
ATOM 1553 N N . ASP A 1 194 ? 12.153 11.402 41.044 1.00 66.19 194 ASP A N 1
ATOM 1554 C CA . ASP A 1 194 ? 11.591 11.024 42.343 1.00 66.19 194 ASP A CA 1
ATOM 1555 C C . ASP A 1 194 ? 12.590 10.342 43.292 1.00 66.19 194 ASP A C 1
ATOM 1557 O O . ASP A 1 194 ? 12.221 9.988 44.414 1.00 66.19 194 ASP A O 1
ATOM 1561 N N . GLY A 1 195 ? 13.841 10.096 42.874 1.00 57.25 195 GLY A N 1
ATOM 1562 C CA . GLY A 1 195 ? 14.892 9.505 43.721 1.00 57.25 195 GLY A CA 1
ATOM 1563 C C . GLY A 1 195 ? 14.586 8.093 44.247 1.00 57.25 195 GLY A C 1
ATOM 1564 O O . GLY A 1 195 ? 15.435 7.459 44.870 1.00 57.25 195 GLY A O 1
ATOM 1565 N N . ARG A 1 196 ? 13.401 7.546 43.954 1.00 58.56 196 ARG A N 1
ATOM 1566 C CA . ARG A 1 196 ? 12.972 6.180 44.257 1.00 58.56 196 ARG A CA 1
ATOM 1567 C C . ARG A 1 196 ? 13.481 5.217 43.196 1.00 58.56 196 ARG A C 1
ATOM 1569 O O . ARG A 1 196 ? 12.736 4.394 42.673 1.00 58.56 196 ARG A O 1
ATOM 1576 N N . GLY A 1 197 ? 14.781 5.294 42.923 1.00 52.62 197 GLY A N 1
ATOM 1577 C CA . GLY A 1 197 ? 15.519 4.231 42.263 1.00 52.62 197 GLY A CA 1
ATOM 1578 C C . GLY A 1 197 ? 15.498 2.983 43.138 1.00 52.62 197 GLY A C 1
ATOM 1579 O O . GLY A 1 197 ? 16.502 2.641 43.752 1.00 52.62 197 GLY A O 1
ATOM 1580 N N . GLN A 1 198 ? 14.360 2.291 43.211 1.00 56.03 198 GLN A N 1
ATOM 1581 C CA . GLN A 1 198 ? 14.410 0.885 43.540 1.00 56.03 198 GLN A CA 1
ATOM 1582 C C . GLN A 1 198 ? 15.061 0.188 42.342 1.00 56.03 198 GLN A C 1
ATOM 1584 O O . GLN A 1 198 ? 14.590 0.340 41.207 1.00 56.03 198 GLN A O 1
ATOM 1589 N N . PRO A 1 199 ? 16.177 -0.531 42.548 1.00 55.88 199 PRO A N 1
ATOM 1590 C CA . PRO A 1 199 ? 16.699 -1.402 41.517 1.00 55.88 199 PRO A CA 1
ATOM 1591 C C . PRO A 1 199 ? 15.580 -2.369 41.140 1.00 55.88 199 PRO A C 1
ATOM 1593 O O . PRO A 1 199 ? 14.989 -3.011 42.005 1.00 55.88 199 PRO A O 1
ATOM 1596 N N . SER A 1 200 ? 15.268 -2.433 39.847 1.00 57.66 200 SER A N 1
ATOM 1597 C CA . SER A 1 200 ? 14.431 -3.495 39.301 1.00 57.66 200 SER A CA 1
ATOM 1598 C C . SER A 1 200 ? 15.105 -4.812 39.673 1.00 57.66 200 SER A C 1
ATOM 1600 O O . SER A 1 200 ? 16.140 -5.159 39.103 1.00 57.66 200 SER A O 1
ATOM 1602 N N . THR A 1 201 ? 14.576 -5.509 40.678 1.00 51.25 201 THR A N 1
ATOM 1603 C CA . THR A 1 201 ? 14.978 -6.867 41.036 1.00 51.25 201 THR A CA 1
ATOM 1604 C C . THR A 1 201 ? 14.434 -7.818 39.977 1.00 51.25 201 THR A C 1
ATOM 1606 O O . THR A 1 201 ? 13.533 -8.621 40.203 1.00 51.25 201 THR A O 1
ATOM 1609 N N . ALA A 1 202 ? 15.004 -7.730 38.778 1.00 54.72 202 ALA A N 1
ATOM 1610 C CA . ALA A 1 202 ? 14.970 -8.819 37.827 1.00 54.72 202 ALA A CA 1
ATOM 1611 C C . ALA A 1 202 ? 15.823 -9.959 38.410 1.00 54.72 202 ALA A C 1
ATOM 1613 O O . ALA A 1 202 ? 17.045 -9.952 38.298 1.00 54.72 202 ALA A O 1
ATOM 1614 N N . GLY A 1 203 ? 15.166 -10.909 39.080 1.00 56.91 203 GLY A N 1
ATOM 1615 C CA . GLY A 1 203 ? 15.759 -12.185 39.484 1.00 56.91 203 GLY A CA 1
ATOM 1616 C C . GLY A 1 203 ? 15.887 -12.387 40.993 1.00 56.91 203 GLY A C 1
ATOM 1617 O O . GLY A 1 203 ? 16.958 -12.211 41.562 1.00 56.91 203 GLY A O 1
ATOM 1618 N N . ALA A 1 204 ? 14.820 -12.866 41.634 1.00 44.31 204 ALA A N 1
ATOM 1619 C CA . ALA A 1 204 ? 14.933 -13.607 42.887 1.00 44.31 204 ALA A CA 1
ATOM 1620 C C . ALA A 1 204 ? 13.982 -14.811 42.857 1.00 44.31 204 ALA A C 1
ATOM 1622 O O . ALA A 1 204 ? 12.782 -14.698 43.088 1.00 44.31 204 ALA A O 1
ATOM 1623 N N . SER A 1 205 ? 14.577 -15.945 42.483 1.00 47.25 205 SER A N 1
ATOM 1624 C CA . SER A 1 205 ? 14.268 -17.319 42.885 1.00 47.25 205 SER A CA 1
ATOM 1625 C C . SER A 1 205 ? 13.139 -17.481 43.910 1.00 47.25 205 SER A C 1
ATOM 1627 O O . SER A 1 205 ? 13.269 -17.085 45.068 1.00 47.25 205 SER A O 1
ATOM 1629 N N . ALA A 1 206 ? 12.079 -18.178 43.502 1.00 44.06 206 ALA A N 1
ATOM 1630 C CA . ALA A 1 206 ? 11.096 -18.749 44.408 1.00 44.06 206 ALA A CA 1
ATOM 1631 C C . ALA A 1 206 ? 11.728 -19.901 45.208 1.00 44.06 206 ALA A C 1
ATOM 1633 O O . ALA A 1 206 ? 11.869 -21.016 44.709 1.00 44.06 206 ALA A O 1
ATOM 1634 N N . THR A 1 207 ? 12.098 -19.640 46.460 1.00 53.66 207 THR A N 1
ATOM 1635 C CA . THR A 1 207 ? 12.321 -20.692 47.461 1.00 53.66 207 THR A CA 1
ATOM 1636 C C . THR A 1 207 ? 10.989 -20.977 48.168 1.00 53.66 207 THR A C 1
ATOM 1638 O O . THR A 1 207 ? 10.332 -20.029 48.610 1.00 53.66 207 THR A O 1
ATOM 1641 N N . PRO A 1 208 ? 10.551 -22.243 48.291 1.00 52.59 208 PRO A N 1
ATOM 1642 C CA . PRO A 1 208 ? 9.278 -22.578 48.918 1.00 52.59 208 PRO A CA 1
ATOM 1643 C C . PRO A 1 208 ? 9.379 -22.459 50.442 1.00 52.59 208 PRO A C 1
ATOM 1645 O O . PRO A 1 208 ? 10.326 -22.947 51.059 1.00 52.59 208 PRO A O 1
ATOM 1648 N N . LYS A 1 209 ? 8.380 -21.823 51.057 1.00 49.53 209 LYS A N 1
ATOM 1649 C CA . LYS A 1 209 ? 8.222 -21.763 52.514 1.00 49.53 209 LYS A CA 1
ATOM 1650 C C . LYS A 1 209 ? 7.405 -22.986 52.971 1.00 49.53 209 LYS A C 1
ATOM 1652 O O . LYS A 1 209 ? 6.344 -23.215 52.387 1.00 49.53 209 LYS A O 1
ATOM 1657 N N . PRO A 1 210 ? 7.858 -23.774 53.965 1.00 56.06 210 PRO A N 1
ATOM 1658 C CA . PRO A 1 210 ? 7.048 -24.835 54.554 1.00 56.06 210 PRO A CA 1
ATOM 1659 C C . PRO A 1 210 ? 5.933 -24.209 55.400 1.00 56.06 210 PRO A C 1
ATOM 1661 O O . PRO A 1 210 ? 6.110 -23.136 55.979 1.00 56.06 210 PRO A O 1
ATOM 1664 N N . GLY A 1 211 ? 4.767 -24.848 55.353 1.00 54.75 211 GLY A N 1
ATOM 1665 C CA . GLY A 1 211 ? 3.498 -24.266 55.764 1.00 54.75 211 GLY A CA 1
ATOM 1666 C C . GLY A 1 211 ? 3.210 -24.267 57.257 1.00 54.75 211 GLY A C 1
ATOM 1667 O O . GLY A 1 211 ? 3.953 -24.823 58.051 1.00 54.75 211 GLY A O 1
ATOM 1668 N N . ASP A 1 212 ? 2.058 -23.681 57.563 1.00 43.12 212 ASP A N 1
ATOM 1669 C CA . ASP A 1 212 ? 1.197 -24.034 58.682 1.00 43.12 212 ASP A CA 1
ATOM 1670 C C . ASP A 1 212 ? -0.243 -23.834 58.199 1.00 43.12 212 ASP A C 1
ATOM 1672 O O . ASP A 1 212 ? -0.558 -22.860 57.509 1.00 43.12 212 ASP A O 1
ATOM 1676 N N . GLY A 1 213 ? -1.073 -24.845 58.440 1.00 51.38 213 GLY A N 1
ATOM 1677 C CA . GLY A 1 213 ? -2.429 -24.925 57.922 1.00 51.38 213 GLY A CA 1
ATOM 1678 C C . GLY A 1 213 ? -3.421 -24.062 58.689 1.00 51.38 213 GLY A C 1
ATOM 1679 O O . GLY A 1 213 ? -3.246 -23.803 59.873 1.00 51.38 213 GLY A O 1
ATOM 1680 N N . ASP A 1 214 ? -4.516 -23.715 58.019 1.00 39.81 214 ASP A N 1
ATOM 1681 C CA . ASP A 1 214 ? -5.817 -23.677 58.675 1.00 39.81 214 ASP A CA 1
ATOM 1682 C C . ASP A 1 214 ? -6.939 -23.942 57.664 1.00 39.81 214 ASP A C 1
ATOM 1684 O O . ASP A 1 214 ? -6.854 -23.603 56.479 1.00 39.81 214 ASP A O 1
ATOM 1688 N N . ALA A 1 215 ? -7.962 -24.637 58.145 1.00 50.09 215 ALA A N 1
ATOM 1689 C CA . ALA A 1 215 ? -9.078 -25.173 57.396 1.00 50.09 215 ALA A CA 1
ATOM 1690 C C . ALA A 1 215 ? -10.086 -24.071 57.037 1.00 50.09 215 ALA A C 1
ATOM 1692 O O . ALA A 1 215 ? -10.629 -23.391 57.902 1.00 50.09 215 ALA A O 1
ATOM 1693 N N . GLY A 1 216 ? -10.398 -23.942 55.747 1.00 36.56 216 GLY A N 1
ATOM 1694 C CA . GLY A 1 216 ? -11.387 -22.987 55.250 1.00 36.56 216 GLY A CA 1
ATOM 1695 C C . GLY A 1 216 ? -12.072 -23.495 53.990 1.00 36.56 216 GLY A C 1
ATOM 1696 O O . GLY A 1 216 ? -11.634 -23.241 52.873 1.00 36.56 216 GLY A O 1
ATOM 1697 N N . THR A 1 217 ? -13.149 -24.247 54.182 1.00 49.50 217 THR A N 1
ATOM 1698 C CA . THR A 1 217 ? -14.011 -24.818 53.144 1.00 49.50 217 THR A CA 1
ATOM 1699 C C . THR A 1 217 ? -14.695 -23.722 52.318 1.00 49.50 217 THR A C 1
ATOM 1701 O O . THR A 1 217 ? -15.600 -23.055 52.811 1.00 49.50 217 THR A O 1
ATOM 1704 N N . ALA A 1 218 ? -14.346 -23.584 51.035 1.00 38.94 218 ALA A N 1
ATOM 1705 C CA . ALA A 1 218 ? -15.143 -22.833 50.063 1.00 38.94 218 ALA A CA 1
ATOM 1706 C C . ALA A 1 218 ? -15.127 -23.532 48.692 1.00 38.94 218 ALA A C 1
ATOM 1708 O O . ALA A 1 218 ? -14.103 -23.626 48.017 1.00 38.94 218 ALA A O 1
ATOM 1709 N N . LYS A 1 219 ? -16.296 -24.053 48.298 1.00 44.44 219 LYS A N 1
ATOM 1710 C CA . LYS A 1 219 ? -16.570 -24.657 46.988 1.00 44.44 219 LYS A CA 1
ATOM 1711 C C . LYS A 1 219 ? -16.377 -23.621 45.875 1.00 44.44 219 LYS A C 1
ATOM 1713 O O . LYS A 1 219 ? -17.085 -22.620 45.856 1.00 44.44 219 LYS A O 1
ATOM 1718 N N . SER A 1 220 ? -15.503 -23.919 44.915 1.00 37.34 220 SER A N 1
ATOM 1719 C CA . SER A 1 220 ? -15.462 -23.255 43.604 1.00 37.34 220 SER A CA 1
ATOM 1720 C C . SER A 1 220 ? -15.998 -24.201 42.518 1.00 37.34 220 SER A C 1
ATOM 1722 O O . SER A 1 220 ? -15.719 -25.401 42.580 1.00 37.34 220 SER A O 1
ATOM 1724 N N . PRO A 1 221 ? -16.780 -23.707 41.541 1.00 44.19 221 PRO A N 1
ATOM 1725 C CA . PRO A 1 221 ? -17.345 -24.527 40.479 1.00 44.19 221 PRO A CA 1
ATOM 1726 C C . PRO A 1 221 ? -16.281 -24.854 39.424 1.00 44.19 221 PRO A C 1
ATOM 1728 O O . PRO A 1 221 ? -15.635 -23.968 38.866 1.00 44.19 221 PRO A O 1
ATOM 1731 N N . GLY A 1 222 ? -16.109 -26.148 39.149 1.00 35.91 222 GLY A N 1
ATOM 1732 C CA . GLY A 1 222 ? -15.235 -26.643 38.092 1.00 35.91 222 GLY A CA 1
ATOM 1733 C C . GLY A 1 222 ? -15.777 -26.267 36.717 1.00 35.91 222 GLY A C 1
ATOM 1734 O O . GLY A 1 222 ? -16.842 -26.730 36.316 1.00 35.91 222 GLY A O 1
ATOM 1735 N N . THR A 1 223 ? -15.028 -25.442 35.988 1.00 38.28 223 THR A N 1
ATOM 1736 C CA . THR A 1 223 ? -15.223 -25.259 34.548 1.00 38.28 223 THR A CA 1
ATOM 1737 C C . THR A 1 223 ? -14.287 -26.221 33.831 1.00 38.28 223 THR A C 1
ATOM 1739 O O . THR A 1 223 ? -13.096 -25.965 33.675 1.00 38.28 223 THR A O 1
ATOM 1742 N N . THR A 1 224 ? -14.832 -27.370 33.446 1.00 42.97 224 THR A N 1
ATOM 1743 C CA . THR A 1 224 ? -14.191 -28.332 32.550 1.00 42.97 224 THR A CA 1
ATOM 1744 C C . THR A 1 224 ? -14.169 -27.735 31.146 1.00 42.97 224 THR A C 1
ATOM 1746 O O . THR A 1 224 ? -15.218 -27.576 30.526 1.00 42.97 224 THR A O 1
ATOM 1749 N N . ILE A 1 225 ? -12.985 -27.393 30.638 1.00 41.53 225 ILE A N 1
ATOM 1750 C CA . ILE A 1 225 ? -12.801 -27.084 29.217 1.00 41.53 225 ILE A CA 1
ATOM 1751 C C . ILE A 1 225 ? -12.665 -28.427 28.483 1.00 41.53 225 ILE A C 1
ATOM 1753 O O . ILE A 1 225 ? -11.728 -29.171 28.781 1.00 41.53 225 ILE A O 1
ATOM 1757 N N . PRO A 1 226 ? -13.579 -28.792 27.566 1.00 42.56 226 PRO A N 1
ATOM 1758 C CA . PRO A 1 226 ? -13.435 -30.016 26.795 1.00 42.56 226 PRO A CA 1
ATOM 1759 C C . PRO A 1 226 ? -12.302 -29.867 25.775 1.00 42.56 226 PRO A C 1
ATOM 1761 O O . PRO A 1 226 ? -12.230 -28.886 25.033 1.00 42.56 226 PRO A O 1
ATOM 1764 N N . ALA A 1 227 ? -11.434 -30.877 25.732 1.00 40.00 227 ALA A N 1
ATOM 1765 C CA . ALA A 1 227 ? -10.421 -31.044 24.703 1.00 40.00 227 ALA A CA 1
ATOM 1766 C C . ALA A 1 227 ? -11.088 -31.080 23.319 1.00 4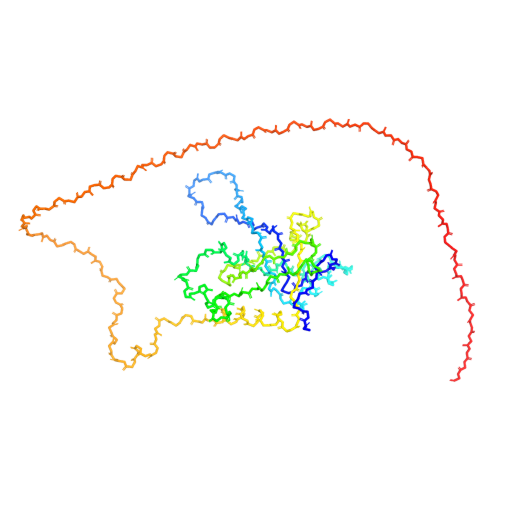0.00 227 ALA A C 1
ATOM 1768 O O . ALA A 1 227 ? -11.891 -31.968 23.020 1.00 40.00 227 ALA A O 1
ATOM 1769 N N . GLN A 1 228 ? -10.765 -30.105 22.469 1.00 42.12 228 GLN A N 1
ATOM 1770 C CA . GLN A 1 228 ? -11.192 -30.117 21.077 1.00 42.12 228 GLN A CA 1
ATOM 1771 C C . GLN A 1 228 ? -10.391 -31.181 20.325 1.00 42.12 228 GLN A C 1
ATOM 1773 O O . GLN A 1 228 ? -9.181 -31.077 20.143 1.00 42.12 228 GLN A O 1
ATOM 1778 N N . THR A 1 229 ? -11.094 -32.229 19.903 1.00 42.84 229 THR A N 1
ATOM 1779 C CA . THR A 1 229 ? -10.588 -33.229 18.963 1.00 42.84 229 THR A CA 1
ATOM 1780 C C . THR A 1 229 ? -10.460 -32.569 17.594 1.00 42.84 229 THR A C 1
ATOM 1782 O O . THR A 1 229 ? -11.464 -32.319 16.926 1.00 42.84 229 THR A O 1
ATOM 1785 N N . ILE A 1 230 ? -9.229 -32.271 17.185 1.00 49.78 230 ILE A N 1
ATOM 1786 C CA . ILE A 1 230 ? -8.921 -31.843 15.821 1.00 49.78 230 ILE A CA 1
ATOM 1787 C C . ILE A 1 230 ? -9.165 -33.053 14.915 1.00 49.78 230 ILE A C 1
ATOM 1789 O O . ILE A 1 230 ? -8.462 -34.059 14.994 1.00 49.78 230 ILE A O 1
ATOM 1793 N N . ARG A 1 231 ? -10.219 -32.986 14.095 1.00 44.5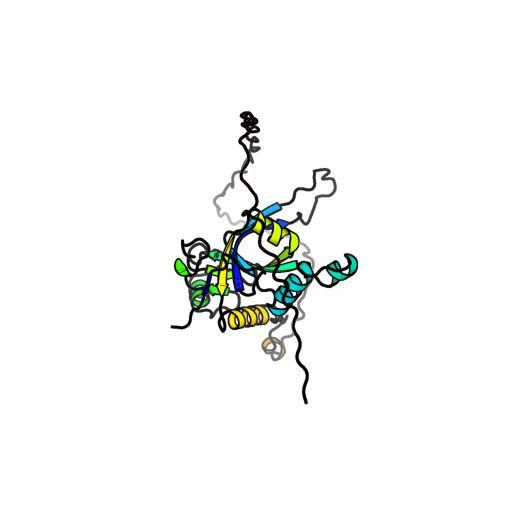9 231 ARG A N 1
ATOM 1794 C CA . ARG A 1 231 ? -10.458 -33.966 13.033 1.00 44.59 231 ARG A CA 1
ATOM 1795 C C . ARG A 1 231 ? -9.523 -33.651 11.861 1.00 44.59 231 ARG A C 1
ATOM 1797 O O . ARG A 1 231 ? -9.435 -32.482 11.491 1.00 44.59 231 ARG A O 1
ATOM 1804 N N . PRO A 1 232 ? -8.861 -34.651 11.257 1.00 43.09 232 PRO A N 1
ATOM 1805 C CA . PRO A 1 232 ? -8.095 -34.442 10.038 1.00 43.09 232 PRO A CA 1
ATOM 1806 C C . PRO A 1 232 ? -9.038 -34.014 8.909 1.00 43.09 232 PRO A C 1
ATOM 1808 O O . PRO A 1 232 ? -10.038 -34.677 8.625 1.00 43.09 232 PRO A O 1
ATOM 1811 N N . THR A 1 233 ? -8.723 -32.882 8.288 1.00 49.53 233 THR A N 1
ATOM 1812 C CA . THR A 1 233 ? -9.406 -32.382 7.098 1.00 49.53 233 THR A CA 1
ATOM 1813 C C . THR A 1 233 ? -9.091 -33.321 5.939 1.00 49.53 233 THR A C 1
ATOM 1815 O O . THR A 1 233 ? -7.951 -33.416 5.494 1.00 49.53 233 THR A O 1
ATOM 1818 N N . THR A 1 234 ? -10.098 -34.047 5.463 1.00 46.78 234 THR A N 1
ATOM 1819 C CA . THR A 1 234 ? -10.016 -34.838 4.235 1.00 46.78 234 THR A CA 1
ATOM 1820 C C . THR A 1 234 ? -9.815 -33.910 3.043 1.00 46.78 234 THR A C 1
ATOM 1822 O O . THR A 1 234 ? -10.674 -33.075 2.755 1.00 46.78 234 THR A O 1
ATOM 1825 N N . THR A 1 235 ? -8.690 -34.076 2.354 1.00 51.25 235 THR A N 1
ATOM 1826 C CA . THR A 1 235 ? -8.360 -33.452 1.071 1.00 51.25 235 THR A CA 1
ATOM 1827 C C . THR A 1 235 ? -9.480 -33.696 0.047 1.00 51.25 235 THR A C 1
ATOM 1829 O O . THR A 1 235 ? -9.798 -34.858 -0.224 1.00 51.25 235 THR A O 1
ATOM 1832 N N . PRO A 1 236 ? -10.095 -32.654 -0.542 1.00 48.62 236 PRO A N 1
ATOM 1833 C CA . PRO A 1 236 ? -10.997 -32.821 -1.674 1.00 48.62 236 PRO A CA 1
ATOM 1834 C C . PRO A 1 236 ? -10.218 -33.307 -2.899 1.00 48.62 236 PRO A C 1
ATOM 1836 O O . PRO A 1 236 ? -9.154 -32.777 -3.219 1.00 48.62 236 PRO A O 1
ATOM 1839 N N . GLY A 1 237 ? -10.755 -34.335 -3.556 1.00 51.97 237 GLY A N 1
ATOM 1840 C CA . GLY A 1 237 ? -10.169 -34.976 -4.728 1.00 51.97 237 GLY A CA 1
ATOM 1841 C C . GLY A 1 237 ? -9.887 -34.013 -5.881 1.00 51.97 237 GLY A C 1
ATOM 1842 O O . GLY A 1 237 ? -10.608 -33.041 -6.106 1.00 51.97 237 GLY A O 1
ATOM 1843 N N . ALA A 1 238 ? -8.819 -34.331 -6.611 1.00 53.28 238 ALA A N 1
ATOM 1844 C CA . ALA A 1 238 ? -8.383 -33.642 -7.813 1.00 53.28 238 ALA A CA 1
ATOM 1845 C C . ALA A 1 238 ? -9.533 -33.484 -8.830 1.00 53.28 238 ALA A C 1
ATOM 1847 O O . ALA A 1 238 ? -10.220 -34.468 -9.123 1.00 53.28 238 ALA A O 1
ATOM 1848 N N . PRO A 1 239 ? -9.747 -32.285 -9.402 1.00 58.19 239 PRO A N 1
ATOM 1849 C CA . PRO A 1 239 ? -10.667 -32.130 -10.515 1.00 58.19 239 PRO A CA 1
ATOM 1850 C C . PRO A 1 239 ? -10.106 -32.815 -11.767 1.00 58.19 239 PRO A C 1
ATOM 1852 O O . PRO A 1 239 ? -8.931 -32.673 -12.110 1.00 58.19 239 PRO A O 1
ATOM 1855 N N . ALA A 1 240 ? -10.982 -33.568 -12.432 1.00 52.75 240 ALA A N 1
ATOM 1856 C CA . ALA A 1 240 ? -10.731 -34.225 -13.703 1.00 52.75 240 ALA A CA 1
ATOM 1857 C C . ALA A 1 240 ? -10.254 -33.227 -14.772 1.00 52.75 240 ALA A C 1
ATOM 1859 O O . ALA A 1 240 ? -10.740 -32.097 -14.860 1.00 52.75 240 ALA A O 1
ATOM 1860 N N . SER A 1 241 ? -9.300 -33.676 -15.586 1.00 54.09 241 SER A N 1
ATOM 1861 C CA . SER A 1 241 ? -8.757 -32.956 -16.734 1.00 54.09 241 SER A CA 1
ATOM 1862 C C . SER A 1 241 ? -9.869 -32.530 -17.704 1.00 54.09 241 SER A C 1
ATOM 1864 O O . SER A 1 241 ? -10.683 -33.375 -18.078 1.00 54.09 241 SER A O 1
ATOM 1866 N N . PRO A 1 242 ? -9.910 -31.265 -18.157 1.00 62.31 242 PRO A N 1
ATOM 1867 C CA . PRO A 1 242 ? -10.803 -30.882 -19.238 1.00 62.31 242 PRO A CA 1
ATOM 1868 C C . PRO A 1 242 ? -10.296 -31.446 -20.571 1.00 62.31 242 PRO A C 1
ATOM 1870 O O . PRO A 1 242 ? -9.140 -31.257 -20.957 1.00 62.31 242 PRO A O 1
ATOM 1873 N N . GLU A 1 243 ? -11.196 -32.147 -21.259 1.00 52.25 243 GLU A N 1
ATOM 1874 C CA . GLU A 1 243 ? -11.049 -32.615 -22.633 1.00 52.25 243 GLU A CA 1
ATOM 1875 C C . GLU A 1 243 ? -10.716 -31.452 -23.575 1.00 52.25 243 GLU A C 1
ATOM 1877 O O . GLU A 1 243 ? -11.285 -30.363 -23.500 1.00 52.25 243 GLU A O 1
ATOM 1882 N N . THR A 1 244 ? -9.770 -31.702 -24.473 1.00 50.88 244 THR A N 1
ATOM 1883 C CA . THR A 1 244 ? -9.320 -30.775 -25.511 1.00 50.88 244 THR A CA 1
ATOM 1884 C C . THR A 1 244 ? -10.310 -30.801 -26.681 1.00 50.88 244 THR A C 1
ATOM 1886 O O . THR A 1 244 ? -10.466 -31.863 -27.287 1.00 50.88 244 THR A O 1
ATOM 1889 N N . PRO A 1 245 ? -10.951 -29.684 -27.077 1.00 58.44 245 PRO A N 1
ATOM 1890 C CA . PRO A 1 245 ? -11.635 -29.624 -28.354 1.00 58.44 245 PRO A CA 1
ATOM 1891 C C . PRO A 1 245 ? -10.690 -29.178 -29.472 1.00 58.44 245 PRO A C 1
ATOM 1893 O O . PRO A 1 245 ? -9.775 -28.373 -29.298 1.00 58.44 245 PRO A O 1
ATOM 1896 N N . ALA A 1 246 ? -10.948 -29.775 -30.628 1.00 45.28 246 ALA A N 1
ATOM 1897 C CA . ALA A 1 246 ? -10.113 -29.818 -31.806 1.00 45.28 246 ALA A CA 1
ATOM 1898 C C . ALA A 1 246 ? -9.859 -28.463 -32.486 1.00 45.28 246 ALA A C 1
ATOM 1900 O O . ALA A 1 246 ? -10.698 -27.566 -32.560 1.00 45.28 246 ALA A O 1
ATOM 1901 N N . THR A 1 247 ? -8.667 -28.409 -33.070 1.00 44.66 247 THR A N 1
ATOM 1902 C CA . THR A 1 247 ? -8.157 -27.469 -34.061 1.00 44.66 247 THR A CA 1
ATOM 1903 C C . THR A 1 247 ? -9.175 -27.175 -35.165 1.00 44.66 247 THR A C 1
ATOM 1905 O O . THR A 1 247 ? -9.572 -28.075 -35.901 1.00 44.66 247 THR A O 1
ATOM 1908 N N . THR A 1 248 ? -9.535 -25.902 -35.348 1.00 51.09 248 THR A N 1
ATOM 1909 C CA . THR A 1 248 ? -10.128 -25.425 -36.607 1.00 51.09 248 THR A CA 1
ATOM 1910 C C . THR A 1 248 ? -9.223 -24.345 -37.184 1.00 51.09 248 THR A C 1
ATOM 1912 O O . THR A 1 248 ? -9.038 -23.284 -36.593 1.00 51.09 248 THR A O 1
ATOM 1915 N N . ALA A 1 249 ? -8.607 -24.660 -38.320 1.00 47.00 249 ALA A N 1
ATOM 1916 C CA . ALA A 1 249 ? -7.809 -23.742 -39.111 1.00 47.00 249 ALA A CA 1
ATOM 1917 C C . ALA A 1 249 ? -8.729 -22.808 -39.918 1.00 47.00 249 ALA A C 1
ATOM 1919 O O . ALA A 1 249 ? -9.570 -23.282 -40.675 1.00 47.00 249 ALA A O 1
ATOM 1920 N N . SER A 1 250 ? -8.519 -21.498 -39.786 1.00 51.56 250 SER A N 1
ATOM 1921 C CA . SER A 1 250 ? -8.969 -20.454 -40.720 1.00 51.56 250 SER A CA 1
ATOM 1922 C C . SER A 1 250 ? -7.804 -19.472 -40.853 1.00 51.56 250 SER A C 1
ATOM 1924 O O . SER A 1 250 ? -7.357 -18.904 -39.865 1.00 51.56 250 SER A O 1
ATOM 1926 N N . ALA A 1 251 ? -7.083 -19.495 -41.972 1.00 43.66 251 ALA A N 1
ATOM 1927 C CA . ALA A 1 251 ? -7.387 -18.762 -43.203 1.00 43.66 251 ALA A CA 1
ATOM 1928 C C . ALA A 1 251 ? -7.017 -17.269 -43.101 1.00 43.66 251 ALA A C 1
ATOM 1930 O O . ALA A 1 251 ? -7.752 -16.455 -42.558 1.00 43.66 251 ALA A O 1
ATOM 1931 N N . MET A 1 252 ? -5.825 -16.984 -43.636 1.00 50.38 252 MET A N 1
ATOM 1932 C CA . MET A 1 252 ? -5.410 -15.806 -44.408 1.00 50.38 252 MET A CA 1
ATOM 1933 C C . MET A 1 252 ? -6.189 -14.493 -44.211 1.00 50.38 252 MET A C 1
ATOM 1935 O O . MET A 1 252 ? -7.323 -14.351 -44.656 1.00 50.38 252 MET A O 1
ATOM 1939 N N . GLY A 1 253 ? -5.494 -13.479 -43.693 1.00 44.44 253 GLY A N 1
ATOM 1940 C CA . GLY A 1 253 ? -5.898 -12.074 -43.749 1.00 44.44 253 GLY A CA 1
ATOM 1941 C C . GLY A 1 253 ? -4.653 -11.191 -43.798 1.00 44.44 253 GLY A C 1
ATOM 1942 O O . GLY A 1 253 ? -3.789 -11.308 -42.936 1.00 44.44 253 GLY A O 1
ATOM 1943 N N . GLY A 1 254 ? -4.530 -10.397 -44.861 1.00 44.97 254 GLY A N 1
ATOM 1944 C CA . GLY A 1 254 ? -3.305 -9.740 -45.311 1.00 44.97 254 GLY A CA 1
ATOM 1945 C C . GLY A 1 254 ? -2.705 -8.686 -44.379 1.00 44.97 254 GLY A C 1
ATOM 1946 O O . GLY A 1 254 ? -3.390 -8.016 -43.610 1.00 44.97 254 GLY A O 1
ATOM 1947 N N . VAL A 1 255 ? -1.392 -8.523 -44.528 1.00 54.91 255 VAL A N 1
ATOM 1948 C CA . VAL A 1 255 ? -0.598 -7.417 -43.992 1.00 54.91 255 VAL A CA 1
ATOM 1949 C C . VAL A 1 255 ? -0.768 -6.214 -44.928 1.00 54.91 255 VAL A C 1
ATOM 1951 O O . VAL A 1 255 ? -0.416 -6.338 -46.102 1.00 54.91 255 VAL A O 1
ATOM 1954 N N . PRO A 1 256 ? -1.280 -5.058 -44.472 1.00 59.59 256 PRO A N 1
ATOM 1955 C CA . PRO A 1 256 ? -1.138 -3.826 -45.227 1.00 59.59 256 PRO A CA 1
ATOM 1956 C C . PRO A 1 256 ? 0.285 -3.286 -45.049 1.00 59.59 256 PRO A C 1
ATOM 1958 O O . PRO A 1 256 ? 0.732 -2.950 -43.953 1.00 59.59 256 PRO A O 1
ATOM 1961 N N . GLU A 1 257 ? 0.989 -3.252 -46.170 1.00 54.19 257 GLU A N 1
ATOM 1962 C CA . GLU A 1 257 ? 2.289 -2.632 -46.378 1.00 54.19 257 GLU A CA 1
ATOM 1963 C C . GLU A 1 257 ? 2.153 -1.110 -46.180 1.00 54.19 257 GLU A C 1
ATOM 1965 O O . GLU A 1 257 ? 1.469 -0.430 -46.946 1.00 54.19 257 GLU A O 1
ATOM 1970 N N . SER A 1 258 ? 2.752 -0.568 -45.118 1.00 60.78 258 SER A N 1
ATOM 1971 C CA . SER A 1 258 ? 2.813 0.883 -44.910 1.00 60.78 258 SER A CA 1
ATOM 1972 C C . SER A 1 258 ? 3.911 1.498 -45.788 1.00 60.78 258 SER A C 1
ATOM 1974 O O . SER A 1 258 ? 5.024 0.965 -45.829 1.00 60.78 258 SER A O 1
ATOM 1976 N N . PRO A 1 259 ? 3.642 2.627 -46.467 1.00 65.00 259 PRO A N 1
ATOM 1977 C CA . PRO A 1 259 ? 4.582 3.235 -47.396 1.00 65.00 259 PRO A CA 1
ATOM 1978 C C . PRO A 1 259 ? 5.784 3.846 -46.670 1.00 65.00 259 PRO A C 1
ATOM 1980 O O . PRO A 1 259 ? 5.646 4.573 -45.684 1.00 65.00 259 PRO A O 1
ATOM 1983 N N . ARG A 1 260 ? 6.972 3.571 -47.217 1.00 54.03 260 ARG A N 1
ATOM 1984 C CA . ARG A 1 260 ? 8.225 4.265 -46.909 1.00 54.03 260 ARG A CA 1
ATOM 1985 C C . ARG A 1 260 ? 8.066 5.749 -47.238 1.00 54.03 260 ARG A C 1
ATOM 1987 O O . ARG A 1 260 ? 7.800 6.098 -48.385 1.00 54.03 260 ARG A O 1
ATOM 1994 N N . GLN A 1 261 ? 8.231 6.612 -46.241 1.00 62.09 261 GLN A N 1
ATOM 1995 C CA . GLN A 1 261 ? 8.496 8.029 -46.471 1.00 62.09 261 GLN A CA 1
ATOM 1996 C C . GLN A 1 261 ? 10.008 8.218 -46.578 1.00 62.09 261 GLN A C 1
ATOM 1998 O O . GLN A 1 261 ? 10.700 8.339 -45.571 1.00 62.09 261 GLN A O 1
ATOM 2003 N N . ASP A 1 262 ? 10.494 8.230 -47.817 1.00 59.78 262 ASP A N 1
ATOM 2004 C CA . ASP A 1 262 ? 11.767 8.848 -48.169 1.00 59.78 262 ASP A CA 1
ATOM 2005 C C . ASP A 1 262 ? 11.549 10.366 -48.185 1.00 59.78 262 ASP A C 1
ATOM 2007 O O . ASP A 1 262 ? 10.839 10.908 -49.035 1.00 59.78 262 ASP A O 1
ATOM 2011 N N . GLY A 1 263 ? 12.108 11.042 -47.186 1.00 62.38 263 GLY A N 1
ATOM 2012 C CA . GLY A 1 263 ? 12.111 12.493 -47.051 1.00 62.38 263 GLY A CA 1
ATOM 2013 C C . GLY A 1 263 ? 13.541 13.005 -47.016 1.00 62.38 263 GLY A C 1
ATOM 2014 O O . GLY A 1 263 ? 14.046 13.352 -45.955 1.00 62.38 263 GLY A O 1
ATOM 2015 N N . ASP A 1 264 ? 14.174 13.015 -48.183 1.00 62.38 264 ASP A N 1
ATOM 2016 C CA . ASP A 1 264 ? 15.411 13.735 -48.471 1.00 62.38 264 ASP A CA 1
ATOM 2017 C C . ASP A 1 264 ? 15.042 15.125 -49.017 1.00 62.38 264 ASP A C 1
ATOM 2019 O O . ASP A 1 264 ? 14.195 15.204 -49.916 1.00 62.38 264 ASP A O 1
ATOM 2023 N N . LYS A 1 265 ? 15.615 16.198 -48.445 1.00 61.38 265 LYS A N 1
ATOM 2024 C CA . LYS A 1 265 ? 15.870 17.514 -49.077 1.00 61.38 265 LYS A CA 1
ATOM 2025 C C . LYS A 1 265 ? 16.372 18.559 -48.072 1.00 61.38 265 LYS A C 1
ATOM 2027 O O . LYS A 1 265 ? 15.608 19.122 -47.293 1.00 61.38 265 LYS A O 1
ATOM 2032 N N . ASP A 1 266 ? 17.677 18.803 -48.152 1.00 62.28 266 ASP A N 1
ATOM 2033 C CA . ASP A 1 266 ? 18.320 20.105 -48.375 1.00 62.28 266 ASP A CA 1
ATOM 2034 C C . ASP A 1 266 ? 17.626 21.386 -47.873 1.00 62.28 266 ASP A C 1
ATOM 2036 O O . ASP A 1 266 ? 16.593 21.791 -48.406 1.00 62.28 266 ASP A O 1
ATOM 2040 N N . ALA A 1 267 ? 18.321 22.143 -47.011 1.00 54.22 267 ALA A N 1
ATOM 2041 C CA . ALA A 1 267 ? 18.834 23.470 -47.391 1.00 54.22 267 ALA A CA 1
ATOM 2042 C C . ALA A 1 267 ? 19.806 24.069 -46.337 1.00 54.22 267 ALA A C 1
ATOM 2044 O O . ALA A 1 267 ? 19.619 23.853 -45.139 1.00 54.22 267 ALA A O 1
ATOM 2045 N N . PRO A 1 268 ? 20.814 24.856 -46.774 1.00 71.69 268 PRO A N 1
ATOM 2046 C CA . PRO A 1 268 ? 21.798 25.548 -45.936 1.00 71.69 268 PRO A CA 1
ATOM 2047 C C . PRO A 1 268 ? 21.498 27.054 -45.741 1.00 71.69 268 PRO A C 1
ATOM 2049 O O . PRO A 1 268 ? 20.718 27.645 -46.486 1.00 71.69 268 PRO A O 1
ATOM 2052 N N . GLY A 1 269 ? 22.226 27.690 -44.813 1.00 62.59 269 GLY A N 1
ATOM 2053 C CA . GLY A 1 269 ? 22.328 29.152 -44.629 1.00 62.59 269 GLY A CA 1
ATOM 2054 C C . GLY A 1 269 ? 21.844 29.588 -43.239 1.00 62.59 269 GLY A C 1
ATOM 2055 O O . GLY A 1 269 ? 20.784 29.154 -42.812 1.00 62.59 269 GLY A O 1
ATOM 2056 N N . SER A 1 270 ? 22.552 30.396 -42.450 1.00 60.28 270 SER A N 1
ATOM 2057 C CA . SER A 1 270 ? 23.696 31.294 -42.665 1.00 60.28 270 SER A CA 1
ATOM 2058 C C . SER A 1 270 ? 24.470 31.449 -41.356 1.00 60.28 270 SER A C 1
ATOM 2060 O O . SER A 1 270 ? 23.854 31.225 -40.291 1.00 60.28 270 SER A O 1
#

pLDDT: mean 81.35, std 20.82, range [35.91, 98.75]